Protein 1H6E (pdb70)

InterPro domains:
  IPR001392 Clathrin adaptor, mu subunit [PIRSF005992] (1-434)
  IPR001392 Clathrin adaptor, mu subunit [PR00314] (12-32)
  IPR001392 Clathrin adaptor, mu subunit [PR00314] (98-125)
  IPR001392 Clathrin adaptor, mu subunit [PR00314] (161-189)
  IPR001392 Clathrin adaptor, mu subunit [PR00314] (243-270)
  IPR001392 Clathrin adaptor, mu subunit [PR00314] (312-327)
  IPR001392 Clathrin adaptor, mu subunit [PR00314] (352-363)
  IPR011012 Longin-like domain superfamily [SSF64356] (1-140)
  IPR018240 Clathrin adaptor, mu subunit, conserved site [PS00990] (159-179)
  IPR018240 Clathrin adaptor, mu subunit, conserved site [PS00991] (263-277)
  IPR022775 AP complex, mu/sigma subunit [PF01217] (2-125)
  IPR028565 Mu homology domain [PF00928] (160-435)
  IPR028565 Mu homology domain [PS51072] (170-434)
  IPR036168 AP-2 complex subunit mu, C-terminal superfamily [SSF49447] (159-434)
  IPR043512 Mu2, C-terminal domain [cd09251] (168-434)
  IPR043532 AP-2 complex subunit mu, N-terminal [cd14836] (1-140)
  IPR050431 Adaptor complexes medium subunit [PTHR10529] (1-434)

B-factor: mean 39.58, std 28.95, range [1.0, 129.98]

Foldseek 3Di:
DDDDAWEKEKEKEKAKAFEAELVGDGPAIWMKIWIKMAGADDAFWWKWWDKDLTDTGGDPHGMDGDGIDIGGPPWADQKDKHKDWDDDDQFKIKIKIKMAGADDQVWKKAFKKKWAADDLQFDDKAKDWPFFDWDQDPPVGTIITTHGIDGHGDMTMMIMMTGGHPPFFIWIWIKIFAARNRMDIDDMATDDPVDDAGRVRHHYHYTYIYTYDTYTYHD/DPPDDDDDDD

Secondary structure (DSSP, 8-state):
---SS-EEEEEEEEEEEEEE-SSS---EEEE--EEEEEEE-SS---EEE------EE---TTEEEEE-----SS---SB--EEEEE--SSSEEEEEEEEEB-S-TT--EEEEEEEEE--SS--EEEEE-SSSEE--BTTTTEEEEEEEEE-SS-EEEEEEEEE------EEEEEEESS-TT------EE---SSSS--GGGSEEEEEEEEEEEEEEE--/--S--EE---

Sequence (229 aa):
IKYRRNELFLDVLESVNLLMSPQGQVLSAHVSGRVVMKSYLSGMPECKFGMNDSISFIPPDGEFELMRYRTTKDIILPFRVIPLVREVGRTKLEVKVVIKSNFKPSLLAQKIEVRIPTPLNTSGVQVICMKGKAKYKASENAIVWKIKRMAGMKESQISAEIELLPTPPISMNFEVPFAPSGLKVRYLKVFEPKLNYSDHDVIKWVRYIGRSGIYETRCTTGVYVKMPP

CATH classification: 2.60.40.1170 (+1 more: 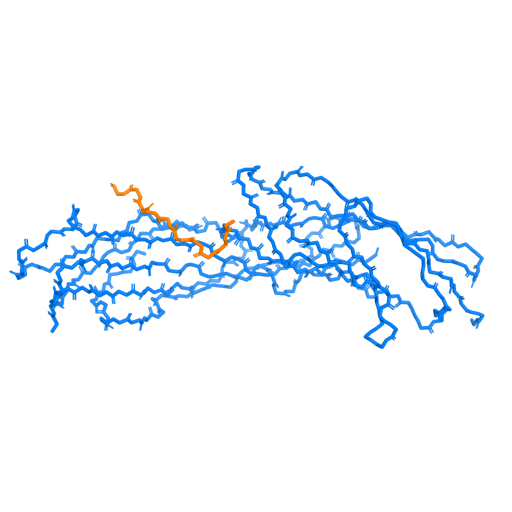2.60.40.1170)

Radius of gyration: 22.58 Å; Cα contacts (8 Å, |Δi|>4): 600; chains: 2; bounding box: 38×73×42 Å

Solvent-accessible surface area: 12936 Å² total; per-residue (Å²): 127,160,90,240,143,17,30,0,39,0,5,0,36,7,13,0,21,6,30,8,11,60,139,27,125,79,84,59,27,44,0,50,3,81,0,10,0,56,0,96,5,4,15,134,4,107,3,96,0,2,56,53,174,79,83,81,37,91,12,85,49,23,120,35,68,29,32,153,36,152,36,90,168,124,33,76,35,0,1,61,5,52,18,130,74,140,145,78,62,63,92,86,31,39,6,100,0,27,0,73,3,76,14,129,94,84,37,72,0,26,144,0,46,0,76,2,33,15,32,166,44,27,67,18,22,111,44,133,30,188,128,40,146,20,74,59,80,70,112,91,43,1,0,2,0,96,8,173,152,12,15,3,128,118,127,12,107,0,27,7,46,2,68,34,81,110,154,139,30,0,35,7,71,1,62,0,24,30,8,0,11,28,10,124,12,157,49,3,70,1,96,14,100,169,49,151,28,61,20,77,93,17,51,14,49,17,52,44,34,0,138,4,23,102,3,57,4,115,70,96,20,32,86,44,70,135,14,120,122

Organism: Homo sapiens (NCBI:txid9606)

Nearest PDB structures (foldseek):
  1h6e-assembly1_A  TM=1.005E+00  e=7.508E-44  Homo sapiens
  7oi5-assembly1_B  TM=9.839E-01  e=2.971E-36  Rattus norvegicus
  7ohz-assembly2_A  TM=9.876E-01  e=7.342E-36  Rattus norvegicus
  7oi5-assembly2_D  TM=9.875E-01  e=1.044E-35  Rattus norvegicus
  3ml6-assembly6_F  TM=9.895E-01  e=4.485E-35  Mus musculus

Structure (mmCIF, N/CA/C/O backbone):
data_1H6E
#
_entry.id   1H6E
#
_cell.length_a   126.779
_cell.length_b   126.779
_cell.length_c   74.161
_cell.angle_alpha   90.00
_cell.angle_beta   90.00
_cell.angle_gamma   120.00
#
_symmetry.space_group_name_H-M   'P 64'
#
loop_
_entity.id
_entity.type
_entity.pdbx_description
1 polymer 'CLATHRIN COAT ASSEMBLY PROTEIN AP50'
2 polymer 'CYTOTOXIC T-LYMPHOCYTE PROTEIN 4'
#
loop_
_atom_site.group_PDB
_atom_site.id
_atom_site.type_symbol
_atom_site.label_atom_id
_atom_site.label_alt_id
_atom_site.label_comp_id
_atom_site.label_asym_id
_atom_site.label_entity_id
_atom_site.label_seq_id
_atom_site.pdbx_PDB_ins_code
_atom_site.Cartn_x
_atom_site.Cartn_y
_atom_site.Cartn_z
_atom_site.occupancy
_atom_site.B_iso_or_equiv
_atom_site.auth_seq_id
_atom_site.auth_comp_id
_atom_site.auth_asym_id
_atom_site.auth_atom_id
_atom_site.pdbx_PDB_model_num
ATOM 1 N N . ILE A 1 19 ? 59.251 -10.732 -19.119 1.00 93.47 166 ILE A N 1
ATOM 2 C CA . ILE A 1 19 ? 58.465 -10.216 -17.960 1.00 89.65 166 ILE A CA 1
ATOM 3 C C . ILE A 1 19 ? 58.106 -11.338 -16.990 1.00 87.07 166 ILE A C 1
ATOM 4 O O . ILE A 1 19 ? 56.991 -11.860 -17.022 1.00 85.23 166 ILE A O 1
ATOM 9 N N . LYS A 1 20 ? 59.051 -11.711 -16.132 1.00 59.90 167 LYS A N 1
ATOM 10 C CA . LYS A 1 20 ? 58.802 -12.762 -15.148 1.00 57.71 167 LYS A CA 1
ATOM 11 C C . LYS A 1 20 ? 59.849 -12.741 -14.036 1.00 55.59 167 LYS A C 1
ATOM 12 O O . LYS A 1 20 ? 61.045 -12.913 -14.276 1.00 53.80 167 LYS A O 1
ATOM 18 N N . TYR A 1 21 ? 59.378 -12.522 -12.814 1.00 46.17 168 TYR A N 1
ATOM 19 C CA . TYR A 1 21 ? 60.243 -12.447 -11.644 1.00 45.15 168 TYR A CA 1
ATOM 20 C C . TYR A 1 21 ? 59.887 -13.567 -10.660 1.00 44.06 168 TYR A C 1
ATOM 21 O O . TYR A 1 21 ? 58.795 -14.131 -10.743 1.00 45.26 168 TYR A O 1
ATOM 30 N N . ARG A 1 22 ? 60.801 -13.892 -9.738 1.00 76.87 169 ARG A N 1
ATOM 31 C CA . ARG A 1 22 ? 60.539 -14.933 -8.731 1.00 75.34 169 ARG A CA 1
ATOM 32 C C . ARG A 1 22 ? 60.128 -14.273 -7.409 1.00 73.26 169 ARG A C 1
ATOM 33 O O . ARG A 1 22 ? 59.274 -14.804 -6.686 1.00 73.83 169 ARG A O 1
ATOM 41 N N . ARG A 1 23 ? 60.743 -13.127 -7.096 1.00 33.63 170 ARG A N 1
ATOM 42 C CA . ARG A 1 23 ? 60.388 -12.370 -5.890 1.00 31.90 170 ARG A CA 1
ATOM 43 C C . ARG A 1 23 ? 59.546 -11.231 -6.404 1.00 28.87 170 ARG A C 1
ATOM 44 O O . ARG A 1 23 ? 60.047 -10.343 -7.090 1.00 28.59 170 ARG A O 1
ATOM 52 N N . ASN A 1 24 ? 58.262 -11.267 -6.087 1.00 60.79 171 ASN A N 1
ATOM 53 C CA . ASN A 1 24 ? 57.362 -10.237 -6.557 1.00 61.69 171 ASN A CA 1
ATOM 54 C C . ASN A 1 24 ? 57.182 -9.119 -5.534 1.00 61.48 171 ASN A C 1
ATOM 55 O O . ASN A 1 24 ? 56.572 -9.312 -4.481 1.00 60.18 171 ASN A O 1
ATOM 60 N N . GLU A 1 25 ? 57.737 -7.951 -5.855 1.00 28.09 172 GLU A N 1
ATOM 61 C CA . GLU A 1 25 ? 57.646 -6.773 -4.997 1.00 26.46 172 GLU A CA 1
ATOM 62 C C . GLU A 1 25 ? 57.232 -5.561 -5.819 1.00 26.37 172 GLU A C 1
ATOM 63 O O . GLU A 1 25 ? 57.151 -5.606 -7.047 1.00 26.71 172 GLU A O 1
ATOM 69 N N . LEU A 1 26 ? 56.994 -4.470 -5.108 1.00 1.00 173 LEU A N 1
ATOM 70 C CA . LEU A 1 26 ? 56.611 -3.199 -5.687 1.00 1.00 173 LEU A CA 1
ATOM 71 C C . LEU A 1 26 ? 56.778 -2.205 -4.553 1.00 1.00 173 LEU A C 1
ATOM 72 O O . LEU A 1 26 ? 56.615 -2.547 -3.387 1.00 1.00 173 LEU A O 1
ATOM 77 N N . PHE A 1 27 ? 57.140 -0.978 -4.878 1.00 16.19 174 PHE A N 1
ATOM 78 C CA . PHE A 1 27 ? 57.333 0.003 -3.834 1.00 15.25 174 PHE A CA 1
ATOM 79 C C . PHE A 1 27 ? 56.567 1.266 -4.160 1.00 16.10 174 PHE A C 1
ATOM 80 O O . PHE A 1 27 ? 56.754 1.860 -5.222 1.00 17.27 174 PHE A O 1
ATOM 88 N N . LEU A 1 28 ? 55.691 1.670 -3.249 1.00 18.61 175 LEU A N 1
ATOM 89 C CA . LEU A 1 28 ? 54.919 2.878 -3.456 1.00 18.12 175 LEU A CA 1
ATOM 90 C C . LEU A 1 28 ? 55.579 4.075 -2.814 1.00 16.41 175 LEU A C 1
ATOM 91 O O . LEU A 1 28 ? 55.885 4.067 -1.624 1.00 15.13 175 LEU A O 1
ATOM 96 N N . ASP A 1 29 ? 55.796 5.108 -3.616 1.00 24.01 176 ASP A N 1
ATOM 97 C CA . ASP A 1 29 ? 56.412 6.331 -3.139 1.00 23.08 176 ASP A CA 1
ATOM 98 C C . ASP A 1 29 ? 55.395 7.473 -3.086 1.00 23.32 176 ASP A C 1
ATOM 99 O O . ASP A 1 29 ? 54.849 7.879 -4.114 1.00 22.78 176 ASP A O 1
ATOM 104 N N . VAL A 1 30 ? 55.121 7.974 -1.886 1.00 11.86 177 VAL A N 1
ATOM 105 C CA . VAL A 1 30 ? 54.210 9.099 -1.732 1.00 13.19 177 VAL A CA 1
ATOM 106 C C . VAL A 1 30 ? 55.109 10.265 -1.373 1.00 13.51 177 VAL A C 1
ATOM 107 O O . VAL A 1 30 ? 55.542 10.402 -0.233 1.00 13.11 177 VAL A O 1
ATOM 111 N N . LEU A 1 31 ? 55.405 11.094 -2.360 1.00 22.16 178 LEU A N 1
ATOM 112 C CA . LEU A 1 31 ? 56.287 12.229 -2.154 1.00 21.27 178 LEU A CA 1
ATOM 113 C C . LEU A 1 31 ? 55.478 13.514 -1.983 1.00 22.16 178 LEU A C 1
ATOM 114 O O . LEU A 1 31 ? 54.484 13.711 -2.670 1.00 23.49 178 LEU A O 1
ATOM 119 N N . GLU A 1 32 ? 55.888 14.388 -1.069 1.00 1.00 179 GLU A N 1
ATOM 120 C CA . GLU A 1 32 ? 55.154 15.631 -0.865 1.00 1.00 179 GLU A CA 1
ATOM 121 C C . GLU A 1 32 ? 56.022 16.862 -0.682 1.00 1.00 179 GLU A C 1
ATOM 122 O O . GLU A 1 32 ? 57.240 16.773 -0.560 1.00 1.00 179 GLU A O 1
ATOM 128 N N . SER A 1 33 ? 55.363 18.015 -0.660 1.00 24.34 180 SER A N 1
ATOM 129 C CA . SER A 1 33 ? 56.007 19.311 -0.482 1.00 25.16 180 SER A CA 1
ATOM 130 C C . SER A 1 33 ? 54.984 20.270 0.131 1.00 23.92 180 SER A C 1
ATOM 131 O O . SER A 1 33 ? 54.242 20.943 -0.583 1.00 23.76 180 SER A O 1
ATOM 134 N N . VAL A 1 34 ? 54.943 20.316 1.458 1.00 15.71 181 VAL A N 1
ATOM 135 C CA . VAL A 1 34 ? 54.006 21.169 2.175 1.00 16.37 181 VAL A CA 1
ATOM 136 C C . VAL A 1 34 ? 54.502 22.599 2.215 1.00 16.15 181 VAL A C 1
ATOM 137 O O . VAL A 1 34 ? 55.604 22.857 2.680 1.00 16.62 181 VAL A O 1
ATOM 141 N N . ASN A 1 35 ? 53.692 23.528 1.723 1.00 8.00 182 ASN A N 1
ATOM 142 C CA . ASN A 1 35 ? 54.070 24.936 1.726 1.00 9.96 182 ASN A CA 1
ATOM 143 C C . ASN A 1 35 ? 53.275 25.712 2.766 1.00 12.04 182 ASN A C 1
ATOM 144 O O . ASN A 1 35 ? 52.070 25.516 2.903 1.00 13.06 182 ASN A O 1
ATOM 149 N N . LEU A 1 36 ? 53.946 26.597 3.495 1.00 19.95 183 LEU A N 1
ATOM 150 C CA . LEU A 1 36 ? 53.276 27.382 4.523 1.00 19.73 183 LEU A CA 1
ATOM 151 C C . LEU A 1 36 ? 53.549 28.862 4.381 1.00 21.93 183 LEU A C 1
ATOM 152 O O . LEU A 1 36 ? 54.438 29.263 3.639 1.00 22.21 183 LEU A O 1
ATOM 157 N N . LEU A 1 37 ? 52.782 29.669 5.106 1.00 7.62 184 LEU A N 1
ATOM 158 C CA . LEU A 1 37 ? 52.925 31.122 5.077 1.00 8.79 184 LEU A CA 1
ATOM 159 C C . LEU A 1 37 ? 52.207 31.657 6.308 1.00 9.92 184 LEU A C 1
ATOM 160 O O . LEU A 1 37 ? 50.997 31.860 6.285 1.00 10.39 184 LEU A O 1
ATOM 165 N N . MET A 1 38 ? 52.958 31.892 7.377 1.00 42.91 185 MET A N 1
ATOM 166 C CA . MET A 1 38 ? 52.379 32.349 8.638 1.00 44.51 185 MET A CA 1
ATOM 167 C C . MET A 1 38 ? 52.604 33.822 8.907 1.00 47.36 185 MET A C 1
ATOM 168 O O . MET A 1 38 ? 53.407 34.461 8.235 1.00 47.41 185 MET A O 1
ATOM 173 N N . SER A 1 39 ? 51.882 34.340 9.901 1.00 32.21 186 SER A N 1
ATOM 174 C CA . SER A 1 39 ? 51.984 35.735 10.330 1.00 32.50 186 SER A CA 1
ATOM 175 C C . SER A 1 39 ? 52.653 35.726 11.699 1.00 32.70 186 SER A C 1
ATOM 176 O O . SER A 1 39 ? 52.498 34.772 12.463 1.00 30.53 186 SER A O 1
ATOM 179 N N . PRO A 1 40 ? 53.382 36.799 12.039 1.00 25.66 187 PRO A N 1
ATOM 180 C CA . PRO A 1 40 ? 54.073 36.884 13.330 1.00 26.39 187 PRO A CA 1
ATOM 181 C C . PRO A 1 40 ? 53.223 36.404 14.506 1.00 27.86 187 PRO A C 1
ATOM 182 O O . PRO A 1 40 ? 53.730 35.765 15.433 1.00 28.45 187 PRO A O 1
ATOM 186 N N . GLN A 1 41 ? 51.929 36.712 14.451 1.00 41.75 188 GLN A N 1
ATOM 187 C CA . GLN A 1 41 ? 50.988 36.339 15.498 1.00 43.19 188 GLN A CA 1
ATOM 188 C C . GLN A 1 41 ? 50.708 34.842 15.482 1.00 43.08 188 GLN A C 1
ATOM 189 O O . GLN A 1 41 ? 51.044 34.136 16.432 1.00 43.72 188 GLN A O 1
ATOM 195 N N . GLY A 1 42 ? 50.093 34.355 14.408 1.00 68.73 189 GLY A N 1
ATOM 196 C CA . GLY A 1 42 ? 49.801 32.936 14.322 1.00 64.18 189 GLY A CA 1
ATOM 197 C C . GLY A 1 42 ? 48.782 32.555 13.266 1.00 62.47 189 GLY A C 1
ATOM 198 O O . GLY A 1 42 ? 48.246 31.448 13.281 1.00 59.98 189 GLY A O 1
ATOM 199 N N . GLN A 1 43 ? 48.506 33.466 12.343 1.00 39.06 190 GLN A N 1
ATOM 200 C CA . GLN A 1 43 ? 47.541 33.186 11.291 1.00 39.46 190 GLN A CA 1
ATOM 201 C C . GLN A 1 43 ? 48.225 32.473 10.131 1.00 39.21 190 GLN A C 1
ATOM 202 O O . GLN A 1 43 ? 49.364 32.776 9.785 1.00 40.27 190 GLN A O 1
ATOM 208 N N . VAL A 1 44 ? 47.521 31.518 9.539 1.00 25.22 191 VAL A N 1
ATOM 209 C CA . VAL A 1 44 ? 48.050 30.749 8.421 1.00 21.44 191 VAL A CA 1
ATOM 210 C C . VAL A 1 44 ? 47.687 31.444 7.114 1.00 22.75 191 VAL A C 1
ATOM 211 O O . VAL A 1 44 ? 46.933 30.902 6.307 1.00 23.33 191 VAL A O 1
ATOM 215 N N . LEU A 1 45 ? 48.229 32.642 6.915 1.00 3.18 192 LEU A N 1
ATOM 216 C CA . LEU A 1 45 ? 47.966 33.448 5.723 1.00 3.18 192 LEU A CA 1
ATOM 217 C C . LEU A 1 45 ? 47.837 32.664 4.426 1.00 3.18 192 LEU A C 1
ATOM 218 O O . LEU A 1 45 ? 47.088 33.067 3.536 1.00 3.18 192 LEU A O 1
ATOM 223 N N . SER A 1 46 ? 48.573 31.557 4.317 1.00 29.65 193 SER A N 1
ATOM 224 C CA . SER A 1 46 ? 48.547 30.725 3.111 1.00 27.86 193 SER A CA 1
ATOM 225 C C . SER A 1 46 ? 49.223 29.360 3.333 1.00 27.29 193 SER A C 1
ATOM 226 O O . SER A 1 46 ? 50.157 29.254 4.129 1.00 29.06 193 SER A O 1
ATOM 229 N N . ALA A 1 47 ? 48.751 28.322 2.640 1.00 1.00 194 ALA A N 1
ATOM 230 C CA . ALA A 1 47 ? 49.331 26.987 2.771 1.00 1.00 194 ALA A CA 1
ATOM 231 C C . ALA A 1 47 ? 48.697 25.994 1.819 1.00 1.00 194 ALA A C 1
ATOM 232 O O . ALA A 1 47 ? 47.569 26.192 1.393 1.00 1.00 194 ALA A O 1
ATOM 234 N N . HIS A 1 48 ? 49.429 24.926 1.500 1.00 15.38 195 HIS A N 1
ATOM 235 C CA . HIS A 1 48 ? 48.969 23.868 0.589 1.00 15.78 195 HIS A CA 1
ATOM 236 C C . HIS A 1 48 ? 50.083 22.833 0.373 1.00 15.17 195 HIS A C 1
ATOM 237 O O . HIS A 1 48 ? 51.219 23.045 0.808 1.00 14.72 195 HIS A O 1
ATOM 244 N N . VAL A 1 49 ? 49.770 21.712 -0.281 1.00 11.63 196 VAL A N 1
ATOM 245 C CA . VAL A 1 49 ? 50.799 20.698 -0.560 1.00 10.83 196 VAL A CA 1
ATOM 246 C C . VAL A 1 49 ? 50.651 20.179 -1.983 1.00 11.87 196 VAL A C 1
ATOM 247 O O . VAL A 1 49 ? 49.541 20.051 -2.491 1.00 13.20 196 VAL A O 1
ATOM 251 N N . SER A 1 50 ? 51.775 19.906 -2.629 1.00 31.46 197 SER A N 1
ATOM 252 C CA . SER A 1 50 ? 51.756 19.391 -3.988 1.00 30.19 197 SER A CA 1
ATOM 253 C C . SER A 1 50 ? 52.425 18.029 -3.977 1.00 29.07 197 SER A C 1
ATOM 254 O O . SER A 1 50 ? 53.550 17.894 -3.502 1.00 25.90 197 SER A O 1
ATOM 257 N N . GLY A 1 51 ? 51.746 17.015 -4.497 1.00 31.73 198 GLY A N 1
ATOM 258 C CA . GLY A 1 51 ? 52.344 15.697 -4.483 1.00 35.13 198 GLY A CA 1
ATOM 259 C C . GLY A 1 51 ? 52.073 14.804 -5.675 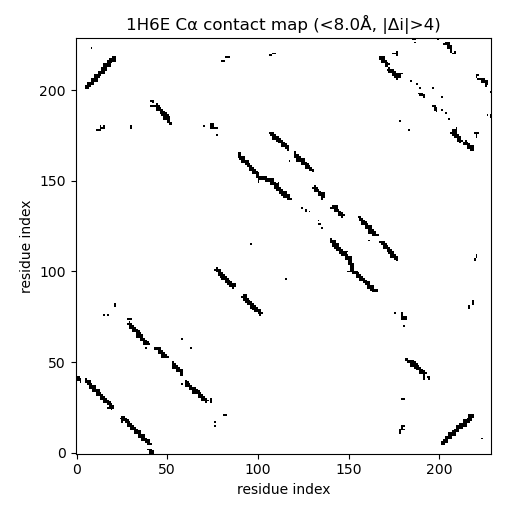1.00 37.12 198 GLY A C 1
ATOM 260 O O . GLY A 1 51 ? 51.106 15.005 -6.413 1.00 35.06 198 GLY A O 1
ATOM 261 N N . ARG A 1 52 ? 52.959 13.820 -5.851 1.00 22.37 199 ARG A N 1
ATOM 262 C CA . ARG A 1 52 ? 52.889 12.816 -6.911 1.00 24.89 199 ARG A CA 1
ATOM 263 C C . ARG A 1 52 ? 53.277 11.487 -6.284 1.00 24.71 199 ARG A C 1
ATOM 264 O O . ARG A 1 52 ? 54.124 11.441 -5.394 1.00 24.72 199 ARG A O 1
ATOM 272 N N . VAL A 1 53 ? 52.646 10.409 -6.734 1.00 14.82 200 VAL A N 1
ATOM 273 C CA . VAL A 1 53 ? 52.937 9.085 -6.202 1.00 13.36 200 VAL A CA 1
ATOM 274 C C . VAL A 1 53 ? 53.614 8.197 -7.228 1.00 13.91 200 VAL A C 1
ATOM 275 O O . VAL A 1 53 ? 53.016 7.818 -8.231 1.00 15.11 200 VAL A O 1
ATOM 279 N N . VAL A 1 54 ? 54.871 7.866 -6.965 1.00 1.00 201 VAL A N 1
ATOM 280 C CA . VAL A 1 54 ? 55.627 7.024 -7.868 1.00 1.00 201 VAL A CA 1
ATOM 281 C C . VAL A 1 54 ? 55.590 5.597 -7.372 1.00 1.00 201 VAL A C 1
ATOM 282 O O . VAL A 1 54 ? 55.749 5.333 -6.184 1.00 1.00 201 VAL A O 1
ATOM 286 N N . MET A 1 55 ? 55.383 4.677 -8.297 1.00 32.00 202 MET A N 1
ATOM 287 C CA . MET A 1 55 ? 55.322 3.280 -7.948 1.00 31.21 202 MET A CA 1
ATOM 288 C C . MET A 1 55 ? 56.400 2.511 -8.678 1.00 28.91 202 MET A C 1
ATOM 289 O O . MET A 1 55 ? 56.327 2.356 -9.900 1.00 27.78 202 MET A O 1
ATOM 294 N N . LYS A 1 56 ? 57.396 2.035 -7.932 1.00 13.95 203 LYS A N 1
ATOM 295 C CA . LYS A 1 56 ? 58.483 1.242 -8.505 1.00 15.38 203 LYS A CA 1
ATOM 296 C C . LYS A 1 56 ? 58.111 -0.235 -8.364 1.00 16.39 203 LYS A C 1
ATOM 297 O O . LYS A 1 56 ? 58.066 -0.769 -7.258 1.00 18.48 203 LYS A O 1
ATOM 303 N N . SER A 1 57 ? 57.844 -0.890 -9.490 1.00 69.18 204 SER A N 1
ATOM 304 C CA . SER A 1 57 ? 57.430 -2.287 -9.463 1.00 70.42 204 SER A CA 1
ATOM 305 C C . SER A 1 57 ? 58.242 -3.245 -10.321 1.00 71.04 204 SER A C 1
ATOM 306 O O . SER A 1 57 ? 58.983 -2.837 -11.213 1.00 73.49 204 SER A O 1
ATOM 309 N N . TYR A 1 58 ? 58.072 -4.533 -10.035 1.00 50.67 205 TYR A N 1
ATOM 310 C CA . TYR A 1 58 ? 58.727 -5.619 -10.755 1.00 50.80 205 TYR A CA 1
ATOM 311 C C . TYR A 1 58 ? 57.776 -6.808 -10.627 1.00 52.33 205 TYR A C 1
ATOM 312 O O . TYR A 1 58 ? 57.979 -7.702 -9.797 1.00 51.44 205 TYR A O 1
ATOM 321 N N . LEU A 1 59 ? 56.730 -6.798 -11.454 1.00 72.54 206 LEU A N 1
ATOM 322 C CA . LEU A 1 59 ? 55.704 -7.838 -11.436 1.00 77.65 206 LEU A CA 1
ATOM 323 C C . LEU A 1 59 ? 55.645 -8.696 -12.707 1.00 81.38 206 LEU A C 1
ATOM 324 O O . LEU A 1 59 ? 55.833 -8.194 -13.820 1.00 82.72 206 LEU A O 1
ATOM 329 N N . SER A 1 60 ? 55.370 -9.991 -12.521 1.00 37.14 207 SER A N 1
ATOM 330 C CA . SER A 1 60 ? 55.308 -10.973 -13.611 1.00 38.14 207 SER A CA 1
ATOM 331 C C . SER A 1 60 ? 53.998 -11.007 -14.399 1.00 39.12 207 SER A C 1
ATOM 332 O O . SER A 1 60 ? 52.950 -11.366 -13.866 1.00 36.64 207 SER A O 1
ATOM 335 N N . GLY A 1 61 ? 54.080 -10.658 -15.681 1.00 56.76 208 GLY A N 1
ATOM 336 C CA . GLY A 1 61 ? 52.903 -10.638 -16.535 1.00 57.50 208 GLY A CA 1
ATOM 337 C C . GLY A 1 61 ? 52.439 -9.212 -16.778 1.00 57.65 208 GLY A C 1
ATOM 338 O O . GLY A 1 61 ? 53.249 -8.285 -16.791 1.00 59.03 208 GLY A O 1
ATOM 339 N N . MET A 1 62 ? 51.142 -9.029 -16.987 1.00 57.42 209 MET A N 1
ATOM 340 C CA . MET A 1 62 ? 50.589 -7.698 -17.200 1.00 56.08 209 MET A CA 1
ATOM 341 C C . MET A 1 62 ? 49.297 -7.600 -16.397 1.00 55.95 209 MET A C 1
ATOM 342 O O . MET A 1 62 ? 48.200 -7.696 -16.958 1.00 53.41 209 MET A O 1
ATOM 347 N N . PRO A 1 63 ? 49.419 -7.426 -15.063 1.00 84.48 210 PRO A N 1
ATOM 348 C CA . PRO A 1 63 ? 48.325 -7.309 -14.090 1.00 85.94 210 PRO A CA 1
ATOM 349 C C . PRO A 1 63 ? 47.603 -5.967 -14.062 1.00 89.07 210 PRO A C 1
ATOM 350 O O . PRO A 1 63 ? 48.224 -4.911 -14.199 1.00 88.48 210 PRO A O 1
ATOM 354 N N . GLU A 1 64 ? 46.287 -6.019 -13.872 1.00 79.56 211 GLU A N 1
ATOM 355 C CA . GLU A 1 64 ? 45.478 -4.810 -13.774 1.00 82.45 211 GLU A CA 1
ATOM 356 C C . GLU A 1 64 ? 45.318 -4.537 -12.273 1.00 82.18 211 GLU A C 1
ATOM 357 O O . GLU A 1 64 ? 44.654 -5.299 -11.561 1.00 81.07 211 GLU A O 1
ATOM 363 N N . CYS A 1 65 ? 45.939 -3.452 -11.804 1.00 61.06 212 CYS A N 1
ATOM 364 C CA . CYS A 1 65 ? 45.936 -3.080 -10.388 1.00 60.55 212 CYS A CA 1
ATOM 365 C C . CYS A 1 65 ? 44.805 -2.198 -9.868 1.00 61.28 212 CYS A C 1
ATOM 366 O O . CYS A 1 65 ? 44.039 -1.614 -10.634 1.00 61.71 212 CYS A O 1
ATOM 369 N N . LYS A 1 66 ? 44.727 -2.111 -8.542 1.00 45.59 213 LYS A N 1
ATOM 370 C CA . LYS A 1 66 ? 43.712 -1.321 -7.855 1.00 46.11 213 LYS A CA 1
ATOM 371 C C . LYS A 1 66 ? 44.345 -0.619 -6.646 1.00 44.70 213 LYS A C 1
ATOM 372 O O . LYS A 1 66 ? 44.634 -1.245 -5.629 1.00 44.18 213 LYS A O 1
ATOM 378 N N . PHE A 1 67 ? 44.557 0.687 -6.779 1.00 29.67 214 PHE A N 1
ATOM 379 C CA . PHE A 1 67 ? 45.165 1.528 -5.745 1.00 27.38 214 PHE A CA 1
ATOM 380 C C . PHE A 1 67 ? 44.085 1.979 -4.751 1.00 26.99 214 PHE A C 1
ATOM 381 O O . PHE A 1 67 ? 42.893 1.952 -5.065 1.00 26.75 214 PHE A O 1
ATOM 389 N N . GLY A 1 68 ? 44.502 2.375 -3.550 1.00 28.05 215 GLY A N 1
ATOM 390 C CA . GLY A 1 68 ? 43.562 2.843 -2.543 1.00 28.21 215 GLY A CA 1
ATOM 391 C C . GLY A 1 68 ? 44.080 4.134 -1.935 1.00 29.70 215 GLY A C 1
ATOM 392 O O . GLY A 1 68 ? 45.193 4.544 -2.248 1.00 28.91 215 GLY A O 1
ATOM 393 N N . MET A 1 69 ? 43.290 4.788 -1.087 1.00 27.10 216 MET A N 1
ATOM 394 C CA . MET A 1 69 ? 43.727 6.035 -0.447 1.00 29.62 216 MET A CA 1
ATOM 395 C C . MET A 1 69 ? 42.639 6.778 0.326 1.00 30.88 216 MET A C 1
ATOM 396 O O . MET A 1 69 ? 41.576 6.228 0.620 1.00 31.56 216 MET A O 1
ATOM 401 N N . ASN A 1 70 ? 42.921 8.032 0.665 1.00 71.76 217 ASN A N 1
ATOM 402 C CA . ASN A 1 70 ? 41.973 8.855 1.407 1.00 73.08 217 ASN A CA 1
ATOM 403 C C . ASN A 1 70 ? 41.447 9.982 0.525 1.00 75.46 217 ASN A C 1
ATOM 404 O O . ASN A 1 70 ? 41.101 9.761 -0.637 1.00 73.00 217 ASN A O 1
ATOM 409 N N . ASP A 1 71 ? 41.394 11.187 1.094 1.00 83.01 218 ASP A N 1
ATOM 410 C CA . ASP A 1 71 ? 40.924 12.386 0.397 1.00 89.73 218 ASP A CA 1
ATOM 411 C C . ASP A 1 71 ? 40.963 13.598 1.330 1.00 92.82 218 ASP A C 1
ATOM 412 O O . ASP A 1 71 ? 41.875 13.738 2.154 1.00 92.73 218 ASP A O 1
ATOM 417 N N . SER A 1 115 ? 42.678 5.693 -6.132 1.00 67.62 262 SER A N 1
ATOM 418 C CA . SER A 1 115 ? 41.949 4.459 -6.394 1.00 63.63 262 SER A CA 1
ATOM 419 C C . SER A 1 115 ? 41.989 4.191 -7.889 1.00 59.46 262 SER A C 1
ATOM 420 O O . SER A 1 115 ? 41.082 3.577 -8.451 1.00 60.05 262 SER A O 1
ATOM 423 N N . ILE A 1 116 ? 43.059 4.659 -8.523 1.00 112.21 263 ILE A N 1
ATOM 424 C CA . ILE A 1 116 ? 43.241 4.501 -9.958 1.00 107.26 263 ILE A CA 1
ATOM 425 C C . ILE A 1 116 ? 43.643 3.090 -10.361 1.00 101.74 263 ILE A C 1
ATOM 426 O O . ILE A 1 116 ? 44.620 2.544 -9.852 1.00 100.71 263 ILE A O 1
ATOM 431 N N . SER A 1 117 ? 42.878 2.510 -11.282 1.00 64.56 264 SER A N 1
ATOM 432 C CA . SER A 1 117 ? 43.150 1.167 -11.786 1.00 60.13 264 SER A CA 1
ATOM 433 C C . SER A 1 117 ? 44.059 1.308 -13.001 1.00 56.55 264 SER A C 1
ATOM 434 O O . SER A 1 117 ? 44.017 2.324 -13.711 1.00 56.27 264 SER A O 1
ATOM 437 N N . PHE A 1 118 ? 44.874 0.287 -13.247 1.00 51.76 265 PHE A N 1
ATOM 438 C CA . PHE A 1 118 ? 45.803 0.328 -14.365 1.00 48.41 265 PHE A CA 1
ATOM 439 C C . PHE A 1 118 ? 46.625 -0.947 -14.482 1.00 48.66 265 PHE A C 1
ATOM 440 O O . PHE A 1 118 ? 46.464 -1.888 -13.708 1.00 48.08 265 PHE A O 1
ATOM 448 N N . ILE A 1 119 ? 47.509 -0.956 -15.471 1.00 55.96 266 ILE A N 1
ATOM 449 C CA . ILE A 1 119 ? 48.412 -2.068 -15.709 1.00 55.37 266 ILE A CA 1
ATOM 450 C C . ILE A 1 119 ? 49.797 -1.427 -15.802 1.00 55.60 266 ILE A C 1
ATOM 451 O O . ILE A 1 119 ? 50.224 -0.995 -16.877 1.00 55.93 266 ILE A O 1
ATOM 456 N N . PRO A 1 120 ? 50.503 -1.350 -14.651 1.00 24.25 267 PRO A N 1
ATOM 457 C CA . PRO A 1 120 ? 51.838 -0.792 -14.390 1.00 24.52 267 PRO A CA 1
ATOM 458 C C . PRO A 1 120 ? 52.970 -1.138 -15.349 1.00 24.14 267 PRO A C 1
ATOM 459 O O . PRO A 1 120 ? 53.274 -2.306 -15.568 1.00 24.95 267 PRO A O 1
ATOM 463 N N . PRO A 1 121 ? 53.610 -0.105 -15.929 1.00 50.54 268 PRO A N 1
ATOM 464 C CA . PRO A 1 121 ? 54.723 -0.202 -16.881 1.00 50.67 268 PRO A CA 1
ATOM 465 C C . PRO A 1 121 ? 55.974 -0.780 -16.246 1.00 51.30 268 PRO A C 1
ATOM 466 O O . PRO A 1 121 ? 57.001 -0.103 -16.150 1.00 54.72 268 PRO A O 1
ATOM 470 N N . ASP A 1 122 ? 55.864 -2.035 -15.821 1.00 81.60 269 ASP A N 1
ATOM 471 C CA . ASP A 1 122 ? 56.947 -2.778 -15.186 1.00 78.85 269 ASP A CA 1
ATOM 472 C C . ASP A 1 122 ? 58.278 -2.029 -15.178 1.00 78.31 269 ASP A C 1
ATOM 473 O O . ASP A 1 122 ? 58.979 -1.969 -16.189 1.00 80.71 269 ASP A O 1
ATOM 478 N N . GLY A 1 123 ? 58.609 -1.455 -14.024 1.00 73.44 270 GLY A N 1
ATOM 479 C CA . GLY A 1 123 ? 59.847 -0.712 -13.881 1.00 72.17 270 GLY A CA 1
ATOM 480 C C . GLY A 1 123 ? 59.703 0.433 -12.899 1.00 72.63 270 GLY A C 1
ATOM 481 O O . GLY A 1 123 ? 59.964 0.281 -11.706 1.00 72.54 270 GLY A O 1
ATOM 482 N N . GLU A 1 124 ? 59.275 1.585 -13.403 1.00 80.01 271 GLU A N 1
ATOM 483 C CA . GLU A 1 124 ? 59.095 2.776 -12.576 1.00 81.14 271 GLU A CA 1
ATOM 484 C C . GLU A 1 124 ? 58.200 3.791 -13.301 1.00 81.38 271 GLU A C 1
ATOM 485 O O . GLU A 1 124 ? 58.393 4.064 -14.489 1.00 81.95 271 GLU A O 1
ATOM 491 N N . PHE A 1 125 ? 57.227 4.350 -12.587 1.00 50.49 272 PHE A N 1
ATOM 492 C CA . PHE A 1 125 ? 56.323 5.320 -13.193 1.00 49.22 272 PHE A CA 1
ATOM 493 C C . PHE A 1 125 ? 55.493 6.081 -12.163 1.00 48.51 272 PHE A C 1
ATOM 494 O O . PHE A 1 125 ? 54.858 5.483 -11.293 1.00 48.04 272 PHE A O 1
ATOM 502 N N . GLU A 1 126 ? 55.505 7.404 -12.272 1.00 27.65 273 GLU A N 1
ATOM 503 C CA . GLU A 1 126 ? 54.751 8.272 -11.373 1.00 25.61 273 GLU A CA 1
ATOM 504 C C . GLU A 1 126 ? 53.273 8.008 -11.587 1.00 24.74 273 GLU A C 1
ATOM 505 O O . GLU A 1 126 ? 52.690 8.518 -12.531 1.00 25.57 273 GLU A O 1
ATOM 511 N N . LEU A 1 127 ? 52.665 7.217 -10.712 1.00 25.69 274 LEU A N 1
ATOM 512 C CA . LEU A 1 127 ? 51.255 6.888 -10.858 1.00 25.79 274 LEU A CA 1
ATOM 513 C C . LEU A 1 127 ? 50.396 8.115 -11.123 1.00 26.99 274 LEU A C 1
ATOM 514 O O . LEU A 1 127 ? 50.077 8.406 -12.267 1.00 26.47 274 LEU A O 1
ATOM 519 N N . MET A 1 128 ? 50.015 8.830 -10.072 1.00 31.48 275 MET A N 1
ATOM 520 C CA . MET A 1 128 ? 49.204 10.035 -10.229 1.00 31.38 275 MET A CA 1
ATOM 521 C C . MET A 1 128 ? 49.977 11.241 -9.710 1.00 32.79 275 MET A C 1
ATOM 522 O O . MET A 1 128 ? 51.199 11.200 -9.616 1.00 33.00 275 MET A O 1
ATOM 527 N N . ARG A 1 129 ? 49.270 12.313 -9.378 1.00 28.67 276 ARG A N 1
ATOM 528 C CA . ARG A 1 129 ? 49.915 13.506 -8.848 1.00 28.03 276 ARG A CA 1
ATOM 529 C C . ARG A 1 129 ? 48.885 14.507 -8.370 1.00 26.69 276 ARG A C 1
ATOM 530 O O . ARG A 1 129 ? 48.357 15.282 -9.154 1.00 25.81 276 ARG A O 1
ATOM 538 N N . TYR A 1 130 ? 48.624 14.495 -7.070 1.00 27.92 277 TYR A N 1
ATOM 539 C CA . TYR A 1 130 ? 47.638 15.371 -6.449 1.00 27.29 277 TYR A CA 1
ATOM 540 C C . TYR A 1 130 ? 48.188 16.722 -5.991 1.00 27.36 277 TYR A C 1
ATOM 541 O O . TYR A 1 130 ? 49.364 17.020 -6.195 1.00 25.58 277 TYR A O 1
ATOM 550 N N . ARG A 1 131 ? 47.328 17.528 -5.363 1.00 3.47 278 ARG A N 1
ATOM 551 C CA . ARG A 1 131 ? 47.708 18.854 -4.872 1.00 3.20 278 ARG A CA 1
ATOM 552 C C . ARG A 1 131 ? 46.697 19.433 -3.872 1.00 4.11 278 ARG A C 1
ATOM 553 O O . ARG A 1 131 ? 46.012 20.385 -4.197 1.00 3.41 278 ARG A O 1
ATOM 561 N N . THR A 1 132 ? 46.618 18.885 -2.659 1.00 11.02 279 THR A N 1
ATOM 562 C CA . THR A 1 132 ? 45.660 19.361 -1.646 1.00 9.82 279 THR A CA 1
ATOM 563 C C . THR A 1 132 ? 45.884 20.773 -1.122 1.00 10.84 279 THR A C 1
ATOM 564 O O . THR A 1 132 ? 47.006 21.287 -1.128 1.00 9.98 279 THR A O 1
ATOM 568 N N . THR A 1 133 ? 44.800 21.377 -0.636 1.00 24.17 280 THR A N 1
ATOM 569 C CA . THR A 1 133 ? 44.834 22.739 -0.113 1.00 23.89 280 THR A CA 1
ATOM 570 C C . THR A 1 133 ? 44.052 22.951 1.182 1.00 24.50 280 THR A C 1
ATOM 571 O O . THR A 1 133 ? 44.225 23.963 1.860 1.00 25.53 280 THR A O 1
ATOM 575 N N . LYS A 1 134 ? 43.192 22.002 1.527 1.00 34.45 281 LYS A N 1
ATOM 576 C CA . LYS A 1 134 ? 42.391 22.121 2.741 1.00 33.44 281 LYS A CA 1
ATOM 577 C C . LYS A 1 134 ? 42.802 21.134 3.836 1.00 32.41 281 LYS A C 1
ATOM 578 O O . LYS A 1 134 ? 43.180 19.993 3.558 1.00 34.22 281 LYS A O 1
ATOM 584 N N . ASP A 1 135 ? 42.724 21.592 5.082 1.00 32.25 282 ASP A N 1
ATOM 585 C CA . ASP A 1 135 ? 43.046 20.765 6.230 1.00 32.61 282 ASP A CA 1
ATOM 586 C C . ASP A 1 135 ? 44.437 20.175 6.082 1.00 31.44 282 ASP A C 1
ATOM 587 O O . ASP A 1 135 ? 44.595 18.962 5.949 1.00 32.23 282 ASP A O 1
ATOM 592 N N . ILE A 1 136 ? 45.447 21.037 6.126 1.00 79.18 283 ILE A N 1
ATOM 593 C CA . ILE A 1 136 ? 46.828 20.597 5.963 1.00 75.77 283 ILE A CA 1
ATOM 594 C C . ILE A 1 136 ? 47.625 20.501 7.260 1.00 76.06 283 ILE A C 1
ATOM 595 O O . ILE A 1 136 ? 47.416 21.284 8.188 1.00 76.25 283 ILE A O 1
ATOM 600 N N . ILE A 1 137 ? 48.539 19.533 7.314 1.00 19.75 284 ILE A N 1
ATOM 601 C CA . ILE A 1 137 ? 49.380 19.329 8.492 1.00 17.87 284 ILE A CA 1
ATOM 602 C C . ILE A 1 137 ? 50.668 20.128 8.410 1.00 20.51 284 ILE A C 1
ATOM 603 O O . ILE A 1 137 ? 51.527 19.837 7.586 1.00 22.99 284 ILE A O 1
ATOM 608 N N . LEU A 1 138 ? 50.809 21.130 9.267 1.00 29.74 285 LEU A N 1
ATOM 609 C CA . LEU A 1 138 ? 52.021 21.932 9.270 1.00 25.66 285 LEU A CA 1
ATOM 610 C C . LEU A 1 138 ? 53.040 21.269 10.197 1.00 25.68 285 LEU A C 1
ATOM 611 O O . LEU A 1 138 ? 52.944 21.387 11.416 1.00 28.78 285 LEU A O 1
ATOM 616 N N . PRO A 1 139 ? 54.032 20.563 9.627 1.00 10.29 286 PRO A N 1
ATOM 617 C CA . PRO A 1 139 ? 55.079 19.866 10.378 1.00 8.03 286 PRO A CA 1
ATOM 618 C C . PRO A 1 139 ? 55.791 20.655 11.479 1.00 7.28 286 PRO A C 1
ATOM 619 O O . PRO A 1 139 ? 56.135 20.086 12.509 1.00 7.34 286 PRO A O 1
ATOM 623 N N . PHE A 1 140 ? 56.029 21.948 11.271 1.00 2.45 287 PHE A N 1
ATOM 624 C CA . PHE A 1 140 ? 56.698 22.758 12.288 1.00 2.45 287 PHE A CA 1
ATOM 625 C C . PHE A 1 140 ? 55.978 24.058 12.563 1.00 2.45 287 PHE A C 1
ATOM 626 O O . PHE A 1 140 ? 55.243 24.553 11.719 1.00 2.45 287 PHE A O 1
ATOM 634 N N . ARG A 1 141 ? 56.186 24.606 13.753 1.00 30.20 288 ARG A N 1
ATOM 635 C CA . ARG A 1 141 ? 55.542 25.854 14.155 1.00 33.18 288 ARG A CA 1
ATOM 636 C C . ARG A 1 141 ? 56.593 26.830 14.681 1.00 33.37 288 ARG A C 1
ATOM 637 O O . ARG A 1 141 ? 56.996 26.758 15.834 1.00 33.15 288 ARG A O 1
ATOM 645 N N . VAL A 1 142 ? 57.036 27.735 13.819 1.00 2.52 289 VAL A N 1
ATOM 646 C CA . VAL A 1 142 ? 58.047 28.722 14.165 1.00 3.53 289 VAL A CA 1
ATOM 647 C C . VAL A 1 142 ? 57.403 29.907 14.846 1.00 4.54 289 VAL A C 1
ATOM 648 O O . VAL A 1 142 ? 56.350 30.358 14.422 1.00 5.73 289 VAL A O 1
ATOM 652 N N . ILE A 1 143 ? 58.039 30.413 15.895 1.00 4.89 290 ILE A N 1
ATOM 653 C CA . ILE A 1 143 ? 57.511 31.554 16.632 1.00 6.40 290 ILE A CA 1
ATOM 654 C C . ILE A 1 143 ? 58.665 32.361 17.198 1.00 7.46 290 ILE A C 1
ATOM 655 O O . ILE A 1 143 ? 59.316 31.935 18.142 1.00 9.64 290 ILE A O 1
ATOM 660 N N . PRO A 1 144 ? 58.925 33.552 16.636 1.00 21.59 291 PRO A N 1
ATOM 661 C CA . PRO A 1 144 ? 60.013 34.440 17.060 1.00 22.45 291 PRO A CA 1
ATOM 662 C C . PRO A 1 144 ? 59.647 35.615 17.951 1.00 24.69 291 PRO A C 1
ATOM 663 O O . PRO A 1 144 ? 58.498 36.041 18.000 1.00 25.20 291 PRO A O 1
ATOM 667 N N . LEU A 1 145 ? 60.656 36.156 18.623 1.00 12.49 292 LEU A N 1
ATOM 668 C CA . LEU A 1 145 ? 60.493 37.310 19.496 1.00 15.51 292 LEU A CA 1
ATOM 669 C C . LEU A 1 145 ? 61.636 38.277 19.233 1.00 18.81 292 LEU A C 1
ATOM 670 O O . LEU A 1 145 ? 62.798 37.950 19.469 1.00 18.82 292 LEU A O 1
ATOM 675 N N . VAL A 1 146 ? 61.309 39.465 18.737 1.00 32.56 293 VAL A N 1
ATOM 676 C CA . VAL A 1 146 ? 62.325 40.469 18.455 1.00 37.51 293 VAL A CA 1
ATOM 677 C C . VAL A 1 146 ? 62.226 41.602 19.447 1.00 41.04 293 VAL A C 1
ATOM 678 O O . VAL A 1 146 ? 61.144 42.117 19.704 1.00 42.75 293 VAL A O 1
ATOM 682 N N . ARG A 1 147 ? 63.357 41.999 20.006 1.00 34.92 294 ARG A N 1
ATOM 683 C CA . ARG A 1 147 ? 63.351 43.084 20.965 1.00 38.74 294 ARG A CA 1
ATOM 684 C C . ARG A 1 147 ? 64.404 44.082 20.520 1.00 42.16 294 ARG A C 1
ATOM 685 O O . ARG A 1 147 ? 65.548 43.717 20.226 1.00 41.98 294 ARG A O 1
ATOM 693 N N . GLU A 1 148 ? 63.991 45.342 20.454 1.00 50.66 295 GLU A N 1
ATOM 694 C CA . GLU A 1 148 ? 64.862 46.429 20.059 1.00 51.55 295 GLU A CA 1
ATOM 695 C C . GLU A 1 148 ? 65.601 46.931 21.278 1.00 51.55 295 GLU A C 1
ATOM 696 O O . GLU A 1 148 ? 65.315 46.518 22.397 1.00 51.20 295 GLU A O 1
ATOM 702 N N . VAL A 1 149 ? 66.563 47.813 21.061 1.00 63.19 296 VAL A N 1
ATOM 703 C CA . VAL A 1 149 ? 67.325 48.373 22.163 1.00 64.44 296 VAL A CA 1
ATOM 704 C C . VAL A 1 149 ? 67.649 49.796 21.750 1.00 65.04 296 VAL A C 1
ATOM 705 O O . VAL A 1 149 ? 66.741 50.581 21.483 1.00 64.52 296 VAL A O 1
ATOM 709 N N . GLY A 1 150 ? 68.934 50.130 21.695 1.00 96.13 297 GLY A N 1
ATOM 710 C CA . GLY A 1 150 ? 69.322 51.463 21.279 1.00 96.77 297 GLY A CA 1
ATOM 711 C C . GLY A 1 150 ? 69.350 51.424 19.770 1.00 96.09 297 GLY A C 1
ATOM 712 O O . GLY A 1 150 ? 68.336 51.614 19.103 1.00 97.15 297 GLY A O 1
ATOM 713 N N . ARG A 1 151 ? 70.528 51.159 19.233 1.00 59.52 298 ARG A N 1
ATOM 714 C CA . ARG A 1 151 ? 70.725 51.054 17.793 1.00 57.53 298 ARG A CA 1
ATOM 715 C C . ARG A 1 151 ? 72.000 50.249 17.713 1.00 56.12 298 ARG A C 1
ATOM 716 O O . ARG A 1 151 ? 72.592 50.054 16.647 1.00 56.19 298 ARG A O 1
ATOM 718 N N . THR A 1 152 ? 72.387 49.772 18.890 1.00 77.45 299 THR A N 1
ATOM 719 C CA . THR A 1 152 ? 73.588 48.991 19.082 1.00 76.42 299 THR A CA 1
ATOM 720 C C . THR A 1 152 ? 73.373 47.481 18.981 1.00 75.56 299 THR A C 1
ATOM 721 O O . THR A 1 152 ? 74.202 46.774 18.399 1.00 74.14 299 THR A O 1
ATOM 725 N N . LYS A 1 153 ? 72.263 46.986 19.529 1.00 76.61 300 LYS A N 1
ATOM 726 C CA . LYS A 1 153 ? 71.988 45.552 19.488 1.00 74.76 300 LYS A CA 1
ATOM 727 C C . LYS A 1 153 ? 70.556 45.206 19.086 1.00 72.88 300 LYS A C 1
ATOM 728 O O . LYS A 1 153 ? 69.649 46.029 19.207 1.00 71.55 300 LYS A O 1
ATOM 734 N N . LEU A 1 154 ? 70.366 43.979 18.605 1.00 44.09 301 LEU A N 1
ATOM 735 C CA . LEU A 1 154 ? 69.051 43.504 18.186 1.00 42.37 301 LEU A CA 1
ATOM 736 C C . LEU A 1 154 ? 68.770 42.174 18.873 1.00 40.20 301 LEU A C 1
ATOM 737 O O . LEU A 1 154 ? 69.428 41.179 18.568 1.00 38.52 301 LEU A O 1
ATOM 742 N N . GLU A 1 155 ? 67.804 42.156 19.794 1.00 35.02 302 GLU A N 1
ATOM 743 C CA . GLU A 1 155 ? 67.445 40.935 20.527 1.00 33.58 302 GLU A CA 1
ATOM 744 C C . GLU A 1 155 ? 66.474 40.074 19.711 1.00 31.01 302 GLU A C 1
ATOM 745 O O . GLU A 1 155 ? 65.357 40.500 19.418 1.00 30.48 302 GLU A O 1
ATOM 751 N N . VAL A 1 156 ? 66.894 38.857 19.370 1.00 31.36 303 VAL A N 1
ATOM 752 C CA . VAL A 1 156 ? 66.081 37.953 18.558 1.00 28.13 303 VAL A CA 1
ATOM 753 C C . VAL A 1 156 ? 66.070 36.516 19.050 1.00 27.12 303 VAL A C 1
ATOM 754 O O . VAL A 1 156 ? 67.118 35.886 19.128 1.00 27.01 303 VAL A O 1
ATOM 758 N N . LYS A 1 157 ? 64.884 35.992 19.351 1.00 23.22 304 LYS A N 1
ATOM 759 C CA . LYS A 1 157 ? 64.739 34.607 19.812 1.00 21.75 304 LYS A CA 1
ATOM 760 C C . LYS A 1 157 ? 63.650 33.892 19.011 1.00 19.97 304 LYS A C 1
ATOM 761 O O . LYS A 1 157 ? 62.486 34.299 19.030 1.00 18.59 304 LYS A O 1
ATOM 767 N N . VAL A 1 158 ? 64.023 32.837 18.295 1.00 2.46 305 VAL A N 1
ATOM 768 C CA . VAL A 1 158 ? 63.051 32.088 17.517 1.00 1.00 305 VAL A CA 1
ATOM 769 C C . VAL A 1 158 ? 62.897 30.746 18.175 1.00 1.00 305 VAL A C 1
ATOM 770 O O . VAL A 1 158 ? 63.788 30.306 18.882 1.00 1.87 305 VAL A O 1
ATOM 774 N N . VAL A 1 159 ? 61.761 30.102 17.957 1.00 28.74 306 VAL A N 1
ATOM 775 C CA . VAL A 1 159 ? 61.508 28.794 18.537 1.00 27.30 306 VAL A CA 1
ATOM 776 C C . VAL A 1 159 ? 60.728 27.962 17.555 1.00 25.59 306 VAL A C 1
ATOM 777 O O . VAL A 1 159 ? 59.728 28.425 17.007 1.00 25.25 306 VAL A O 1
ATOM 781 N N . ILE A 1 160 ? 61.182 26.735 17.327 1.00 36.94 307 ILE A N 1
ATOM 782 C CA . ILE A 1 160 ? 60.486 25.854 16.404 1.00 38.25 307 ILE A CA 1
ATOM 783 C C . ILE A 1 160 ? 59.711 24.842 17.230 1.00 38.66 307 ILE A C 1
ATOM 784 O O . ILE A 1 160 ? 60.081 24.554 18.368 1.00 40.43 307 ILE A O 1
ATOM 789 N N . LYS A 1 161 ? 58.617 24.336 16.668 1.00 31.06 308 LYS A N 1
ATOM 790 C CA . LYS A 1 161 ? 57.800 23.333 17.334 1.00 31.29 308 LYS A CA 1
ATOM 791 C C . LYS A 1 161 ? 57.423 22.251 16.341 1.00 31.75 308 LYS A C 1
ATOM 792 O O . LYS A 1 161 ? 57.096 22.535 15.189 1.00 34.23 308 LYS A O 1
ATOM 798 N N . SER A 1 162 ? 57.487 21.008 16.799 1.00 21.89 309 SER A N 1
ATOM 799 C CA . SER A 1 162 ? 57.166 19.852 15.976 1.00 22.71 309 SER A CA 1
ATOM 800 C C . SER A 1 162 ? 55.782 19.326 16.332 1.00 25.03 309 SER A C 1
ATOM 801 O O . SER A 1 162 ? 55.553 18.909 17.459 1.00 27.19 309 SER A O 1
ATOM 804 N N . ASN A 1 163 ? 54.863 19.336 15.373 1.00 30.97 310 ASN A N 1
ATOM 805 C CA . ASN A 1 163 ? 53.505 18.873 15.629 1.00 30.80 310 ASN A CA 1
ATOM 806 C C . ASN A 1 163 ? 53.185 17.466 15.131 1.00 30.26 310 ASN A C 1
ATOM 807 O O . ASN A 1 163 ? 52.270 17.305 14.325 1.00 32.63 310 ASN A O 1
ATOM 812 N N . PHE A 1 164 ? 53.903 16.447 15.599 1.00 22.12 311 PHE A N 1
ATOM 813 C CA . PHE A 1 164 ? 53.603 15.087 15.148 1.00 23.78 311 PHE A CA 1
ATOM 814 C C . PHE A 1 164 ? 54.022 13.935 16.065 1.00 26.90 311 PHE A C 1
ATOM 815 O O . PHE A 1 164 ? 54.973 14.046 16.846 1.00 27.90 311 PHE A O 1
ATOM 823 N N . LYS A 1 165 ? 53.274 12.836 15.9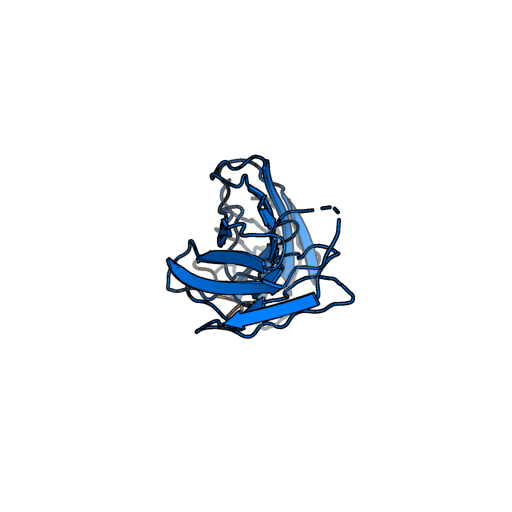45 1.00 29.16 312 LYS A N 1
ATOM 824 C CA . LYS A 1 165 ? 53.454 11.583 16.691 1.00 29.98 312 LYS A CA 1
ATOM 825 C C . LYS A 1 165 ? 54.906 11.344 17.122 1.00 31.17 312 LYS A C 1
ATOM 826 O O . LYS A 1 165 ? 55.785 11.143 16.291 1.00 32.11 312 LYS A O 1
ATOM 832 N N . PRO A 1 166 ? 55.169 11.343 18.439 1.00 15.87 313 PRO A N 1
ATOM 833 C CA . PRO A 1 166 ? 56.507 11.140 19.008 1.00 15.58 313 PRO A CA 1
ATOM 834 C C . PRO A 1 166 ? 57.270 9.974 18.412 1.00 16.98 313 PRO A C 1
ATOM 835 O O . PRO A 1 166 ? 58.489 9.901 18.524 1.00 17.39 313 PRO A O 1
ATOM 839 N N . SER A 1 167 ? 56.543 9.065 17.779 1.00 54.79 314 SER A N 1
ATOM 840 C CA . SER A 1 167 ? 57.143 7.881 17.183 1.00 56.17 314 SER A CA 1
ATOM 841 C C . SER A 1 167 ? 57.781 8.164 15.825 1.00 56.73 314 SER A C 1
ATOM 842 O O . SER A 1 167 ? 58.168 7.235 15.114 1.00 57.69 314 SER A O 1
ATOM 845 N N . LEU A 1 168 ? 57.897 9.442 15.472 1.00 33.80 315 LEU A N 1
ATOM 846 C CA . LEU A 1 168 ? 58.475 9.831 14.187 1.00 32.62 315 LEU A CA 1
ATOM 847 C C . LEU A 1 168 ? 59.609 10.852 14.345 1.00 31.72 315 LEU A C 1
ATOM 848 O O . LEU A 1 168 ? 59.550 11.748 15.195 1.00 30.41 315 LEU A O 1
ATOM 853 N N . LEU A 1 169 ? 60.640 10.721 13.515 1.00 14.24 316 LEU A N 1
ATOM 854 C CA . LEU A 1 169 ? 61.778 11.629 13.592 1.00 13.05 316 LEU A CA 1
ATOM 855 C C . LEU A 1 169 ? 61.999 12.472 12.349 1.00 13.02 316 LEU A C 1
ATOM 856 O O . LEU A 1 169 ? 62.382 11.954 11.301 1.00 13.49 316 LEU A O 1
ATOM 861 N N . ALA A 1 170 ? 61.762 13.773 12.478 1.00 23.98 317 ALA A N 1
ATOM 862 C CA . ALA A 1 170 ? 61.963 14.691 11.370 1.00 23.76 317 ALA A CA 1
ATOM 863 C C . ALA A 1 170 ? 63.451 14.987 11.325 1.00 23.45 317 ALA A C 1
ATOM 864 O O . ALA A 1 170 ? 64.060 15.279 12.358 1.00 23.91 317 ALA A O 1
ATOM 866 N N . GLN A 1 171 ? 64.036 14.911 10.132 1.00 5.67 318 GLN A N 1
ATOM 867 C CA . GLN A 1 171 ? 65.466 15.148 9.971 1.00 7.14 318 GLN A CA 1
ATOM 868 C C . GLN A 1 171 ? 65.817 16.129 8.874 1.00 5.70 318 GLN A C 1
ATOM 869 O O . GLN A 1 171 ? 64.986 16.448 8.022 1.00 3.56 318 GLN A O 1
ATOM 875 N N . LYS A 1 172 ? 67.067 16.580 8.898 1.00 4.53 319 LYS A N 1
ATOM 876 C CA . LYS A 1 172 ? 67.557 17.548 7.935 1.00 3.36 319 LYS A CA 1
ATOM 877 C C . LYS A 1 172 ? 66.867 18.872 8.204 1.00 2.17 319 LYS A C 1
ATOM 878 O O . LYS A 1 172 ? 66.429 19.536 7.268 1.00 1.00 319 LYS A O 1
ATOM 884 N N . ILE A 1 173 ? 66.765 19.259 9.476 1.00 9.31 320 ILE A N 1
ATOM 885 C CA . ILE A 1 173 ? 66.097 20.508 9.842 1.00 7.60 320 ILE A CA 1
ATOM 886 C C . ILE A 1 173 ? 67.018 21.696 9.772 1.00 8.37 320 ILE A C 1
ATOM 887 O O . ILE A 1 173 ? 68.200 21.596 10.091 1.00 8.64 320 ILE A O 1
ATOM 892 N N . GLU A 1 174 ? 66.458 22.829 9.369 1.00 13.75 321 GLU A N 1
ATOM 893 C CA . GLU A 1 174 ? 67.227 24.058 9.242 1.00 14.08 321 GLU A CA 1
ATOM 894 C C . GLU A 1 174 ? 66.352 25.299 9.266 1.00 10.80 321 GLU A C 1
ATOM 895 O O . GLU A 1 174 ? 65.370 25.395 8.536 1.00 9.37 321 GLU A O 1
ATOM 901 N N . VAL A 1 175 ? 66.715 26.249 10.115 1.00 9.50 322 VAL A N 1
ATOM 902 C CA . VAL A 1 175 ? 65.979 27.492 10.216 1.00 8.81 322 VAL A CA 1
ATOM 903 C C . VAL A 1 175 ? 66.935 28.571 9.749 1.00 6.19 322 VAL A C 1
ATOM 904 O O . VAL A 1 175 ? 68.137 28.490 9.993 1.00 7.76 322 VAL A O 1
ATOM 908 N N . ARG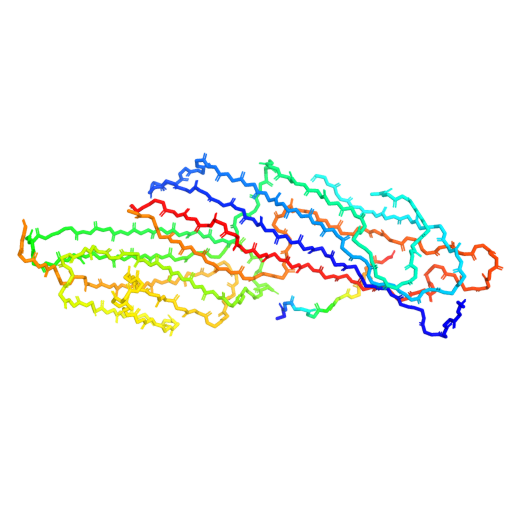 A 1 176 ? 66.409 29.568 9.058 1.00 24.53 323 ARG A N 1
ATOM 909 C CA . ARG A 1 176 ? 67.233 30.659 8.573 1.00 27.57 323 ARG A CA 1
ATOM 910 C C . ARG A 1 176 ? 66.668 31.966 9.108 1.00 25.89 323 ARG A C 1
ATOM 911 O O . ARG A 1 176 ? 65.755 32.531 8.518 1.00 23.45 323 ARG A O 1
ATOM 919 N N . ILE A 1 177 ? 67.180 32.438 10.240 1.00 1.00 324 ILE A N 1
ATOM 920 C CA . ILE A 1 177 ? 66.697 33.695 10.795 1.00 1.00 324 ILE A CA 1
ATOM 921 C C . ILE A 1 177 ? 67.546 34.753 10.135 1.00 1.00 324 ILE A C 1
ATOM 922 O O . ILE A 1 177 ? 68.736 34.854 10.410 1.00 1.00 324 ILE A O 1
ATOM 927 N N . PRO A 1 178 ? 66.951 35.545 9.231 1.00 61.37 325 PRO A N 1
ATOM 928 C CA . PRO A 1 178 ? 67.677 36.603 8.521 1.00 62.36 325 PRO A CA 1
ATOM 929 C C . PRO A 1 178 ? 68.070 37.808 9.375 1.00 62.28 325 PRO A C 1
ATOM 930 O O . PRO A 1 178 ? 67.327 38.230 10.260 1.00 62.95 325 PRO A O 1
ATOM 934 N N . THR A 1 179 ? 69.246 38.357 9.106 1.00 13.86 326 THR A N 1
ATOM 935 C CA . THR A 1 179 ? 69.723 39.508 9.850 1.00 13.66 326 THR A CA 1
ATOM 936 C C . THR A 1 179 ? 69.578 40.711 8.938 1.00 14.19 326 THR A C 1
ATOM 937 O O . THR A 1 179 ? 69.135 40.558 7.802 1.00 12.57 326 THR A O 1
ATOM 941 N N . PRO A 1 180 ? 69.930 41.924 9.422 1.00 10.49 327 PRO A N 1
ATOM 942 C CA . PRO A 1 180 ? 69.847 43.162 8.640 1.00 10.76 327 PRO A CA 1
ATOM 943 C C . PRO A 1 180 ? 71.208 43.417 8.031 1.00 14.28 327 PRO A C 1
ATOM 944 O O . PRO A 1 180 ? 72.122 42.623 8.226 1.00 16.27 327 PRO A O 1
ATOM 948 N N . LEU A 1 181 ? 71.355 44.527 7.320 1.00 55.83 328 LEU A N 1
ATOM 949 C CA . LEU A 1 181 ? 72.627 44.831 6.671 1.00 56.88 328 LEU A CA 1
ATOM 950 C C . LEU A 1 181 ? 73.594 45.663 7.521 1.00 55.15 328 LEU A C 1
ATOM 951 O O . LEU A 1 181 ? 74.776 45.804 7.179 1.00 53.81 328 LEU A O 1
ATOM 956 N N . ASN A 1 182 ? 73.087 46.210 8.624 1.00 44.87 329 ASN A N 1
ATOM 957 C CA . ASN A 1 182 ? 73.898 47.004 9.542 1.00 46.45 329 ASN A CA 1
ATOM 958 C C . ASN A 1 182 ? 74.409 46.043 10.605 1.00 46.75 329 ASN A C 1
ATOM 959 O O . ASN A 1 182 ? 74.560 46.402 11.772 1.00 47.50 329 ASN A O 1
ATOM 964 N N . THR A 1 183 ? 74.667 44.811 10.185 1.00 28.73 330 THR A N 1
ATOM 965 C CA . THR A 1 183 ? 75.135 43.780 11.091 1.00 27.25 330 THR A CA 1
ATOM 966 C C . THR A 1 183 ? 76.630 43.867 11.316 1.00 26.33 330 THR A C 1
ATOM 967 O O . THR A 1 183 ? 77.406 43.893 10.362 1.00 25.18 330 THR A O 1
ATOM 971 N N . SER A 1 184 ? 77.015 43.912 12.589 1.00 38.14 331 SER A N 1
ATOM 972 C CA . SER A 1 184 ? 78.416 43.990 12.992 1.00 38.73 331 SER A CA 1
ATOM 973 C C . SER A 1 184 ? 78.907 42.620 13.454 1.00 40.47 331 SER A C 1
ATOM 974 O O . SER A 1 184 ? 80.003 42.188 13.105 1.00 43.46 331 SER A O 1
ATOM 977 N N . GLY A 1 185 ? 78.082 41.946 14.245 1.00 87.67 332 GLY A N 1
ATOM 978 C CA . GLY A 1 185 ? 78.430 40.632 14.753 1.00 86.37 332 GLY A CA 1
ATOM 979 C C . GLY A 1 185 ? 77.208 39.933 15.325 1.00 85.91 332 GLY A C 1
ATOM 980 O O . GLY A 1 185 ? 76.311 40.569 15.883 1.00 85.79 332 GLY A O 1
ATOM 981 N N . VAL A 1 186 ? 77.166 38.617 15.183 1.00 32.28 333 VAL A N 1
ATOM 982 C CA . VAL A 1 186 ? 76.045 37.850 15.688 1.00 30.86 333 VAL A CA 1
ATOM 983 C C . VAL A 1 186 ? 76.506 36.862 16.732 1.00 29.58 333 VAL A C 1
ATOM 984 O O . VAL A 1 186 ? 77.479 36.140 16.536 1.00 28.09 333 VAL A O 1
ATOM 988 N N . GLN A 1 187 ? 75.801 36.848 17.852 1.00 44.54 334 GLN A N 1
ATOM 989 C CA . GLN A 1 187 ? 76.101 35.928 18.940 1.00 44.73 334 GLN A CA 1
ATOM 990 C C . GLN A 1 187 ? 74.879 35.027 19.051 1.00 46.58 334 GLN A C 1
ATOM 991 O O . GLN A 1 187 ? 73.749 35.479 18.845 1.00 46.97 334 GLN A O 1
ATOM 997 N N . VAL A 1 188 ? 75.092 33.755 19.362 1.00 28.77 335 VAL A N 1
ATOM 998 C CA . VAL A 1 188 ? 73.971 32.842 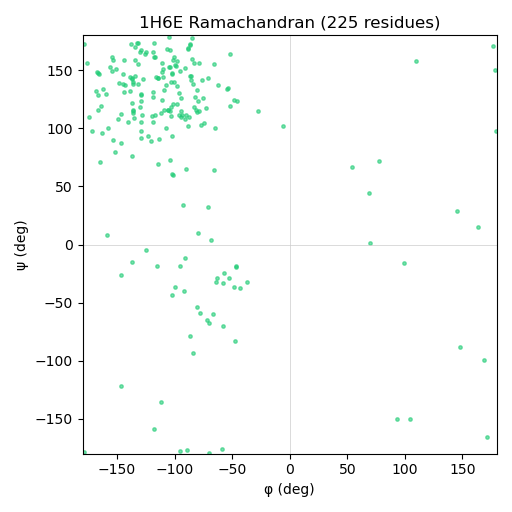19.467 1.00 28.19 335 VAL A CA 1
ATOM 999 C C . VAL A 1 188 ? 74.264 31.675 20.390 1.00 27.28 335 VAL A C 1
ATOM 1000 O O . VAL A 1 188 ? 75.404 31.240 20.508 1.00 26.36 335 VAL A O 1
ATOM 1004 N N . ILE A 1 189 ? 73.225 31.175 21.046 1.00 30.67 336 ILE A N 1
ATOM 1005 C CA . ILE A 1 189 ? 73.356 30.025 21.927 1.00 29.04 336 ILE A CA 1
ATOM 1006 C C . ILE A 1 189 ? 72.168 29.103 21.662 1.00 27.31 336 ILE A C 1
ATOM 1007 O O . ILE A 1 189 ? 71.054 29.569 21.423 1.00 23.66 336 ILE A O 1
ATOM 1012 N N . CYS A 1 190 ? 72.399 27.795 21.700 1.00 38.90 337 CYS A N 1
ATOM 1013 C CA . CYS A 1 190 ? 71.329 26.840 21.433 1.00 39.68 337 CYS A CA 1
ATOM 1014 C C . CYS A 1 190 ? 71.607 25.461 22.019 1.00 40.29 337 CYS A C 1
ATOM 1015 O O . CYS A 1 190 ? 72.347 24.670 21.438 1.00 41.58 337 CYS A O 1
ATOM 1018 N N . MET A 1 191 ? 70.996 25.170 23.163 1.00 43.88 338 MET A N 1
ATOM 1019 C CA . MET A 1 191 ? 71.190 23.890 23.834 1.00 44.01 338 MET A CA 1
ATOM 1020 C C . MET A 1 191 ? 71.074 22.713 22.877 1.00 43.26 338 MET A C 1
ATOM 1021 O O . MET A 1 191 ? 71.538 21.615 23.176 1.00 45.98 338 MET A O 1
ATOM 1026 N N . LYS A 1 192 ? 70.467 22.946 21.720 1.00 9.11 339 LYS A N 1
ATOM 1027 C CA . LYS A 1 192 ? 70.272 21.876 20.758 1.00 9.51 339 LYS A CA 1
ATOM 1028 C C . LYS A 1 192 ? 70.606 22.344 19.350 1.00 9.54 339 LYS A C 1
ATOM 1029 O O . LYS A 1 192 ? 70.292 23.472 18.986 1.00 9.68 339 LYS A O 1
ATOM 1035 N N . GLY A 1 193 ? 71.252 21.488 18.562 1.00 34.47 340 GLY A N 1
ATOM 1036 C CA . GLY A 1 193 ? 71.593 21.861 17.198 1.00 34.43 340 GLY A CA 1
ATOM 1037 C C . GLY A 1 193 ? 72.981 22.453 17.017 1.00 35.72 340 GLY A C 1
ATOM 1038 O O . GLY A 1 193 ? 73.902 22.112 17.757 1.00 34.97 340 GLY A O 1
ATOM 1039 N N . LYS A 1 194 ? 73.134 23.339 16.031 1.00 31.78 341 LYS A N 1
ATOM 1040 C CA . LYS A 1 194 ? 74.423 23.980 15.747 1.00 31.94 341 LYS A CA 1
ATOM 1041 C C . LYS A 1 194 ? 74.263 25.043 14.649 1.00 32.24 341 LYS A C 1
ATOM 1042 O O . L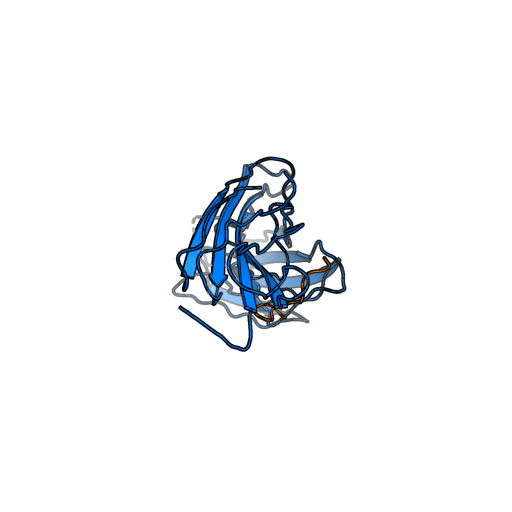YS A 1 194 ? 74.044 24.713 13.483 1.00 31.80 341 LYS A O 1
ATOM 1048 N N . ALA A 1 195 ? 74.379 26.317 15.028 1.00 42.19 342 ALA A N 1
ATOM 1049 C CA . ALA A 1 195 ? 74.211 27.427 14.087 1.00 43.06 342 ALA A CA 1
ATOM 1050 C C . ALA A 1 195 ? 75.428 28.312 13.910 1.00 44.59 342 ALA A C 1
ATOM 1051 O O . ALA A 1 195 ? 76.358 28.278 14.703 1.00 46.41 342 ALA A O 1
ATOM 1053 N N . LYS A 1 196 ? 75.399 29.118 12.859 1.00 29.98 343 LYS A N 1
ATOM 1054 C CA . LYS A 1 196 ? 76.478 30.048 12.557 1.00 29.92 343 LYS A CA 1
ATOM 1055 C C . LYS A 1 196 ? 75.868 31.197 11.768 1.00 28.55 343 LYS A C 1
ATOM 1056 O O . LYS A 1 196 ? 74.790 31.045 11.184 1.00 26.11 343 LYS A O 1
ATOM 1062 N N . TYR A 1 197 ? 76.546 32.345 11.761 1.00 28.55 344 TYR A N 1
ATOM 1063 C CA . TYR A 1 197 ? 76.061 33.525 11.049 1.00 29.00 344 TYR A CA 1
ATOM 1064 C C . TYR A 1 197 ? 76.793 33.739 9.732 1.00 29.74 344 TYR A C 1
ATOM 1065 O O . TYR A 1 197 ? 77.848 34.365 9.699 1.00 30.26 344 TYR A O 1
ATOM 1074 N N . LYS A 1 198 ? 76.225 33.215 8.648 1.00 43.67 345 LYS A N 1
ATOM 1075 C CA . LYS A 1 198 ? 76.827 33.341 7.323 1.00 43.99 345 LYS A CA 1
ATOM 1076 C C . LYS A 1 198 ? 76.585 34.739 6.771 1.00 44.26 345 LYS A C 1
ATOM 1077 O O . LYS A 1 198 ? 75.488 35.051 6.300 1.00 42.83 345 LYS A O 1
ATOM 1083 N N .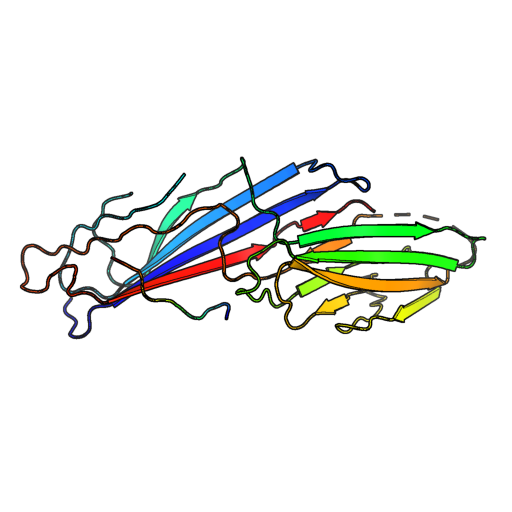 ALA A 1 199 ? 77.630 35.566 6.830 1.00 70.25 346 ALA A N 1
ATOM 1084 C CA . ALA A 1 199 ? 77.594 36.958 6.374 1.00 71.27 346 ALA A CA 1
ATOM 1085 C C . ALA A 1 199 ? 77.330 37.148 4.881 1.00 71.05 346 ALA A C 1
ATOM 1086 O O . ALA A 1 199 ? 76.786 38.178 4.466 1.00 70.26 346 ALA A O 1
ATOM 1088 N N . SER A 1 200 ? 77.731 36.170 4.074 1.00 65.25 347 SER A N 1
ATOM 1089 C CA . SER A 1 200 ? 77.514 36.247 2.636 1.00 65.94 347 SER A CA 1
ATOM 1090 C C . SER A 1 200 ? 76.023 36.094 2.329 1.00 65.37 347 SER A C 1
ATOM 1091 O O . SER A 1 200 ? 75.380 37.047 1.885 1.00 66.27 347 SER A O 1
ATOM 1094 N N . GLU A 1 201 ? 75.478 34.900 2.569 1.00 56.26 348 GLU A N 1
ATOM 1095 C CA . GLU A 1 201 ? 74.060 34.645 2.332 1.00 55.36 348 GLU A CA 1
ATOM 1096 C C . GLU A 1 201 ? 73.276 35.654 3.175 1.00 53.79 348 GLU A C 1
ATOM 1097 O O . GLU A 1 201 ? 72.195 36.102 2.779 1.00 53.38 348 GLU A O 1
ATOM 1103 N N . ASN A 1 202 ? 73.841 35.999 4.335 1.00 39.49 349 ASN A N 1
ATOM 1104 C CA . ASN A 1 202 ? 73.271 36.969 5.280 1.00 37.09 349 ASN A CA 1
ATOM 1105 C C . ASN A 1 202 ? 72.115 36.463 6.147 1.00 34.62 349 ASN A C 1
ATOM 1106 O O . ASN A 1 202 ? 70.957 36.858 5.974 1.00 33.29 349 ASN A O 1
ATOM 1111 N N . ALA A 1 203 ? 72.445 35.599 7.098 1.00 42.12 350 ALA A N 1
ATOM 1112 C CA . ALA A 1 203 ? 71.451 35.040 7.999 1.00 37.89 350 ALA A CA 1
ATOM 1113 C C . ALA A 1 203 ? 72.122 34.111 8.996 1.00 34.80 350 ALA A C 1
ATOM 1114 O O . ALA A 1 203 ? 73.310 33.807 8.878 1.00 34.68 350 ALA A O 1
ATOM 1116 N N . ILE A 1 204 ? 71.351 33.651 9.970 1.00 19.51 351 ILE A N 1
ATOM 1117 C CA . ILE A 1 204 ? 71.882 32.781 11.001 1.00 17.22 351 ILE A CA 1
ATOM 1118 C C . ILE A 1 204 ? 71.463 31.341 10.767 1.00 17.50 351 ILE A C 1
ATOM 1119 O O . ILE A 1 204 ? 70.622 30.816 11.481 1.00 16.90 351 ILE A O 1
ATOM 1124 N N . VAL A 1 205 ? 72.043 30.696 9.763 1.00 1.00 352 VAL A N 1
ATOM 1125 C CA . VAL A 1 205 ? 71.694 29.312 9.488 1.00 1.00 352 VAL A CA 1
ATOM 1126 C C . VAL A 1 205 ? 71.829 28.502 10.762 1.00 1.00 352 VAL A C 1
ATOM 1127 O O . VAL A 1 205 ? 72.914 28.421 11.340 1.00 1.00 352 VAL A O 1
ATOM 1131 N N . TRP A 1 206 ? 70.712 27.918 11.192 1.00 6.73 353 TRP A N 1
ATOM 1132 C CA . TRP A 1 206 ? 70.640 27.088 12.397 1.00 4.81 353 TRP A CA 1
ATOM 1133 C C . TRP A 1 206 ? 70.206 25.702 11.966 1.00 5.02 353 TRP A C 1
ATOM 1134 O O . TRP A 1 206 ? 69.045 25.497 11.641 1.00 3.23 353 TRP A O 1
ATOM 1145 N N . LYS A 1 207 ? 71.137 24.754 11.952 1.00 1.00 354 LYS A N 1
ATOM 1146 C CA . LYS A 1 207 ? 70.804 23.405 11.530 1.00 1.00 354 LYS A CA 1
ATOM 1147 C C . LYS A 1 207 ? 70.623 22.428 12.679 1.00 1.60 354 LYS A C 1
ATOM 1148 O O . LYS A 1 207 ? 71.259 22.542 13.724 1.00 4.46 354 LYS A O 1
ATOM 1154 N N . ILE A 1 208 ? 69.730 21.471 12.470 1.00 28.81 355 ILE A N 1
ATOM 1155 C CA . ILE A 1 208 ? 69.410 20.464 13.468 1.00 28.96 355 ILE A CA 1
ATOM 1156 C C . ILE A 1 208 ? 69.501 19.094 12.821 1.00 30.27 355 ILE A C 1
ATOM 1157 O O . ILE A 1 208 ? 68.902 18.870 11.773 1.00 29.71 355 ILE A O 1
ATOM 1162 N N . LYS A 1 209 ? 70.248 18.181 13.435 1.00 15.73 356 LYS A N 1
ATOM 1163 C CA . LYS A 1 209 ? 70.398 16.835 12.891 1.00 15.68 356 LYS A CA 1
ATOM 1164 C C . LYS A 1 209 ? 69.068 16.118 12.732 1.00 16.10 356 LYS A C 1
ATOM 1165 O O . LYS A 1 209 ? 68.613 15.891 11.610 1.00 16.58 356 LYS A O 1
ATOM 1171 N N . ARG A 1 210 ? 68.453 15.754 13.854 1.00 31.77 357 ARG A N 1
ATOM 1172 C CA . ARG A 1 210 ? 67.168 15.061 13.842 1.00 33.43 357 ARG A CA 1
ATOM 1173 C C . ARG A 1 210 ? 66.369 15.531 15.037 1.00 31.93 357 ARG A C 1
ATOM 1174 O O . ARG A 1 210 ? 66.946 15.829 16.075 1.00 30.15 357 ARG A O 1
ATOM 1182 N N . MET A 1 211 ? 65.048 15.605 14.899 1.00 9.13 358 MET A N 1
ATOM 1183 C CA . MET A 1 211 ? 64.203 16.053 16.006 1.00 10.46 358 MET A CA 1
ATOM 1184 C C . MET A 1 211 ? 62.928 15.241 16.152 1.00 11.45 358 MET A C 1
ATOM 1185 O O . MET A 1 211 ? 62.208 15.013 15.178 1.00 12.00 358 MET A O 1
ATOM 1190 N N . ALA A 1 212 ? 62.647 14.817 17.380 1.00 40.30 359 ALA A N 1
ATOM 1191 C CA . ALA A 1 212 ? 61.457 14.024 17.652 1.00 41.53 359 ALA A CA 1
ATOM 1192 C C . ALA A 1 212 ? 60.230 14.906 17.509 1.00 40.33 359 ALA A C 1
ATOM 1193 O O . ALA A 1 212 ? 60.354 16.091 17.205 1.00 37.89 359 ALA A O 1
ATOM 1195 N N . GLY A 1 213 ? 59.051 14.334 17.737 1.00 37.22 360 GLY A N 1
ATOM 1196 C CA . GLY A 1 213 ? 57.820 15.096 17.607 1.00 37.79 360 GLY A CA 1
ATOM 1197 C C . GLY A 1 213 ? 57.208 15.641 18.887 1.00 38.62 360 GLY A C 1
ATOM 1198 O O . GLY A 1 213 ? 57.403 15.108 19.979 1.00 39.89 360 GLY A O 1
ATOM 1199 N N . MET A 1 214 ? 56.461 16.727 18.737 1.00 37.14 361 MET A N 1
ATOM 1200 C CA . MET A 1 214 ? 55.783 17.373 19.851 1.00 39.40 361 MET A CA 1
ATOM 1201 C C . MET A 1 214 ? 56.700 18.076 20.859 1.00 40.04 361 MET A C 1
ATOM 1202 O O . MET A 1 214 ? 56.219 18.654 21.839 1.00 42.97 361 MET A O 1
ATOM 1207 N N . LYS A 1 215 ? 58.010 18.043 20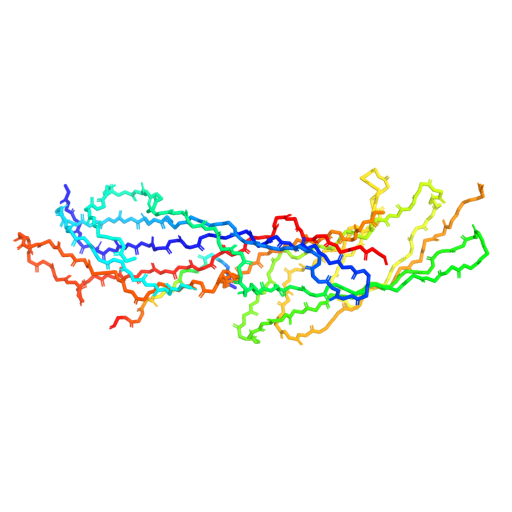.609 1.00 66.36 362 LYS A N 1
ATOM 1208 C CA . LYS A 1 215 ? 58.994 18.688 21.489 1.00 64.25 362 LYS A CA 1
ATOM 1209 C C . LYS A 1 215 ? 59.252 20.164 21.134 1.00 62.88 362 LYS A C 1
ATOM 1210 O O . LYS A 1 215 ? 58.839 20.640 20.073 1.00 61.19 362 LYS A O 1
ATOM 1216 N N . GLU A 1 216 ? 59.958 20.869 22.021 1.00 36.04 363 GLU A N 1
ATOM 1217 C CA . GLU A 1 216 ? 60.288 22.279 21.813 1.00 37.31 363 GLU A CA 1
ATOM 1218 C C . GLU A 1 216 ? 61.790 22.493 21.713 1.00 37.74 363 GLU A C 1
ATOM 1219 O O . GLU A 1 216 ? 62.576 21.654 22.147 1.00 37.61 363 GLU A O 1
ATOM 1225 N N . SER A 1 217 ? 62.185 23.635 21.162 1.00 32.69 364 SER A N 1
ATOM 1226 C CA . SER A 1 217 ? 63.602 23.948 20.988 1.00 31.68 364 SER A CA 1
ATOM 1227 C C . SER A 1 217 ? 63.826 25.424 20.650 1.00 33.47 364 SER A C 1
ATOM 1228 O O . SER A 1 217 ? 63.404 25.882 19.586 1.00 35.05 364 SER A O 1
ATOM 1231 N N . GLN A 1 218 ? 64.495 26.160 21.541 1.00 60.62 365 GLN A N 1
ATOM 1232 C CA . GLN A 1 218 ? 64.743 27.588 21.316 1.00 61.14 365 GLN A CA 1
ATOM 1233 C C . GLN A 1 218 ? 66.180 27.912 20.921 1.00 60.44 365 GLN A C 1
ATOM 1234 O O . GLN A 1 218 ? 67.111 27.194 21.285 1.00 58.75 365 GLN A O 1
ATOM 1240 N N . ILE A 1 219 ? 66.338 29.007 20.177 1.00 7.98 366 ILE A N 1
ATOM 1241 C CA . ILE A 1 219 ? 67.640 29.491 19.733 1.00 7.18 366 ILE A CA 1
ATOM 1242 C C . ILE A 1 219 ? 67.673 30.995 19.946 1.00 6.02 366 ILE A C 1
ATOM 1243 O O . ILE A 1 219 ? 66.997 31.751 19.250 1.00 5.92 366 ILE A O 1
ATOM 1248 N N . SER A 1 220 ? 68.461 31.423 20.924 1.00 59.40 367 SER A N 1
ATOM 1249 C CA . SER A 1 220 ? 68.569 32.836 21.257 1.00 60.45 367 SER A CA 1
ATOM 1250 C C . SER A 1 220 ? 69.844 33.456 20.689 1.00 58.10 367 SER A C 1
ATOM 1251 O O . SER A 1 220 ? 70.957 33.022 21.007 1.00 55.24 367 SER A O 1
ATOM 1254 N N . ALA A 1 221 ? 69.670 34.476 19.850 1.00 12.72 368 ALA A N 1
ATOM 1255 C CA . ALA A 1 221 ? 70.788 35.176 19.217 1.00 13.79 368 ALA A CA 1
ATOM 1256 C C . ALA A 1 221 ? 70.827 36.644 19.637 1.00 13.19 368 ALA A C 1
ATOM 1257 O O . ALA A 1 221 ? 69.936 37.122 20.334 1.00 12.45 368 ALA A O 1
ATOM 1259 N N . GLU A 1 222 ? 71.878 37.348 19.239 1.00 17.65 369 GLU A N 1
ATOM 1260 C CA . GLU A 1 222 ? 71.978 38.770 19.525 1.00 18.74 369 GLU A CA 1
ATOM 1261 C C . GLU A 1 222 ? 72.702 39.413 18.347 1.00 19.24 369 GLU A C 1
ATOM 1262 O O . GLU A 1 222 ? 73.884 39.154 18.109 1.00 18.71 369 GLU A O 1
ATOM 1268 N N . ILE A 1 223 ? 71.974 40.235 17.596 1.00 7.89 370 ILE A N 1
ATOM 1269 C CA . ILE A 1 223 ? 72.537 40.904 16.437 1.00 10.96 370 ILE A CA 1
ATOM 1270 C C . ILE A 1 223 ? 73.111 42.248 16.837 1.00 11.08 370 ILE A C 1
ATOM 1271 O O . ILE A 1 223 ? 72.354 43.174 17.133 1.00 9.52 370 ILE A O 1
ATOM 1276 N N . GLU A 1 224 ? 74.438 42.357 16.860 1.00 16.99 371 GLU A N 1
ATOM 1277 C CA . GLU A 1 224 ? 75.080 43.622 17.209 1.00 19.49 371 GLU A CA 1
ATOM 1278 C C . GLU A 1 224 ? 74.918 44.547 16.010 1.00 20.20 371 GLU A C 1
ATOM 1279 O O . GLU A 1 224 ? 75.586 44.386 14.987 1.00 18.35 371 GLU A O 1
ATOM 1285 N N . LEU A 1 225 ? 74.010 45.506 16.140 1.00 60.64 372 LEU A N 1
ATOM 1286 C CA . LEU A 1 225 ? 73.737 46.452 15.074 1.00 63.80 372 LEU A CA 1
ATOM 1287 C C . LEU A 1 225 ? 74.944 47.259 14.659 1.00 66.28 372 LEU A C 1
ATOM 1288 O O . LEU A 1 225 ? 76.053 47.038 15.138 1.00 68.31 372 LEU A O 1
ATOM 1293 N N . LEU A 1 226 ? 74.713 48.198 13.753 1.00 45.12 373 LEU A N 1
ATOM 1294 C CA . LEU A 1 226 ? 75.770 49.060 13.258 1.00 45.74 373 LEU A CA 1
ATOM 1295 C C . LEU A 1 226 ? 75.192 50.456 13.047 1.00 47.11 373 LEU A C 1
ATOM 1296 O O . LEU A 1 226 ? 74.074 50.612 12.554 1.00 47.26 373 LEU A O 1
ATOM 1301 N N . PRO A 1 227 ? 75.942 51.492 13.442 1.00 42.98 374 PRO A N 1
ATOM 1302 C CA . PRO A 1 227 ? 75.488 52.873 13.286 1.00 44.46 374 PRO A CA 1
ATOM 1303 C C . PRO A 1 227 ? 74.954 53.188 11.891 1.00 46.44 374 PRO A C 1
ATOM 1304 O O . PRO A 1 227 ? 75.641 52.966 10.895 1.00 44.64 374 PRO A O 1
ATOM 1308 N N . THR A 1 228 ? 73.718 53.686 11.845 1.00 46.63 375 THR A N 1
ATOM 1309 C CA . THR A 1 228 ? 73.038 54.080 10.611 1.00 51.59 375 THR A CA 1
ATOM 1310 C C . THR A 1 228 ? 71.556 54.342 10.875 1.00 56.72 375 THR A C 1
ATOM 1311 O O . THR A 1 228 ? 70.963 55.253 10.301 1.00 55.46 375 THR A O 1
ATOM 1315 N N . PRO A 1 237 ? 62.129 40.655 6.292 1.00 34.52 384 PRO A N 1
ATOM 1316 C CA . PRO A 1 237 ? 62.058 39.284 5.778 1.00 31.04 384 PRO A CA 1
ATOM 1317 C C . PRO A 1 237 ? 61.640 38.308 6.867 1.00 26.76 384 PRO A C 1
ATOM 1318 O O . PRO A 1 237 ? 61.798 38.592 8.051 1.00 26.13 384 PRO A O 1
ATOM 1322 N N . PRO A 1 238 ? 61.104 37.140 6.477 1.00 15.84 385 PRO A N 1
ATOM 1323 C CA . PRO A 1 238 ? 60.636 36.083 7.374 1.00 12.52 385 PRO A CA 1
ATOM 1324 C C . PRO A 1 238 ? 61.640 34.975 7.583 1.00 9.06 385 PRO A C 1
ATOM 1325 O O . PRO A 1 238 ? 62.522 34.757 6.762 1.00 10.68 385 PRO A O 1
ATOM 1329 N N . ILE A 1 239 ? 61.478 34.262 8.686 1.00 26.82 386 ILE A N 1
ATOM 1330 C CA . ILE A 1 239 ? 62.357 33.161 9.005 1.00 22.28 386 ILE A CA 1
ATOM 1331 C C . ILE A 1 239 ? 61.915 31.985 8.162 1.00 18.87 386 ILE A C 1
ATOM 1332 O O . ILE A 1 239 ? 60.798 31.486 8.314 1.00 17.41 386 ILE A O 1
ATOM 1337 N N . SER A 1 240 ? 62.784 31.555 7.257 1.00 15.32 387 SER A N 1
ATOM 1338 C CA . SER A 1 240 ? 62.479 30.422 6.398 1.00 15.58 387 SER A CA 1
ATOM 1339 C C . SER A 1 240 ? 62.874 29.148 7.113 1.00 14.68 387 SER A C 1
ATOM 1340 O O . SER A 1 240 ? 63.854 29.119 7.861 1.00 15.23 387 SER A O 1
ATOM 1343 N N . MET A 1 241 ? 62.103 28.095 6.892 1.00 33.84 388 MET A N 1
ATOM 1344 C CA . MET A 1 241 ? 62.406 26.824 7.512 1.00 33.04 388 MET A CA 1
ATOM 1345 C C . MET A 1 241 ? 62.533 25.735 6.448 1.00 31.38 388 MET A C 1
ATOM 1346 O O . MET A 1 241 ? 62.143 25.932 5.292 1.00 31.04 388 MET A O 1
ATOM 1351 N N . ASN A 1 242 ? 63.096 24.595 6.836 1.00 18.70 389 ASN A N 1
ATOM 1352 C CA . ASN A 1 242 ? 63.280 23.482 5.915 1.00 19.09 389 ASN A CA 1
ATOM 1353 C C . ASN A 1 242 ? 63.250 22.174 6.696 1.00 18.29 389 ASN A C 1
ATOM 1354 O O . ASN A 1 242 ? 63.618 22.147 7.872 1.00 18.01 389 ASN A O 1
ATOM 1359 N N . PHE A 1 243 ? 62.825 21.090 6.053 1.00 6.98 390 PHE A N 1
ATOM 1360 C CA . PHE A 1 243 ? 62.745 19.816 6.755 1.00 11.34 390 PHE A CA 1
ATOM 1361 C C . PHE A 1 243 ? 62.208 18.617 5.959 1.00 12.83 390 PHE A C 1
ATOM 1362 O O . PHE A 1 243 ? 61.381 18.766 5.049 1.00 12.49 390 PHE A O 1
ATOM 1370 N N . GLU A 1 244 ? 62.688 17.427 6.317 1.00 1.00 391 GLU A N 1
ATOM 1371 C CA . GLU A 1 244 ? 62.232 16.194 5.692 1.00 1.00 391 GLU A CA 1
ATOM 1372 C C . GLU A 1 244 ? 61.464 15.503 6.799 1.00 1.00 391 GLU A C 1
ATOM 1373 O O . GLU A 1 244 ? 61.801 15.680 7.972 1.00 1.00 391 GLU A O 1
ATOM 1379 N N . VAL A 1 245 ? 60.431 14.742 6.434 1.00 44.46 392 VAL A N 1
ATOM 1380 C CA . VAL A 1 245 ? 59.613 14.001 7.402 1.00 42.12 392 VAL A CA 1
ATOM 1381 C C . VAL A 1 245 ? 59.349 12.559 6.940 1.00 40.85 392 VAL A C 1
ATOM 1382 O O . VAL A 1 245 ? 59.666 12.193 5.812 1.00 41.75 392 VAL A O 1
ATOM 1386 N N . PRO A 1 246 ? 58.797 11.712 7.823 1.00 22.92 393 PRO A N 1
ATOM 1387 C CA . PRO A 1 246 ? 58.506 10.324 7.458 1.00 21.45 393 PRO A CA 1
ATOM 1388 C C . PRO A 1 246 ? 57.059 10.164 7.002 1.00 24.41 393 PRO A C 1
ATOM 1389 O O . PRO A 1 246 ? 56.705 9.190 6.339 1.00 28.24 393 PRO A O 1
ATOM 1393 N N . PHE A 1 247 ? 56.231 11.137 7.364 1.00 7.47 394 PHE A N 1
ATOM 1394 C CA . PHE A 1 247 ? 54.816 11.122 7.029 1.00 5.64 394 PHE A CA 1
ATOM 1395 C C . PHE A 1 247 ? 54.461 12.117 5.943 1.00 7.84 394 PHE A C 1
ATOM 1396 O O . PHE A 1 247 ? 55.243 13.005 5.613 1.00 9.84 394 PHE A O 1
ATOM 1404 N N . ALA A 1 248 ? 53.249 11.977 5.423 1.00 10.98 395 ALA A N 1
ATOM 1405 C CA . ALA A 1 248 ? 52.755 12.855 4.377 1.00 11.04 395 ALA A CA 1
ATOM 1406 C C . ALA A 1 248 ? 51.887 13.943 4.979 1.00 14.08 395 ALA A C 1
ATOM 1407 O O . ALA A 1 248 ? 50.893 13.664 5.645 1.00 16.21 395 ALA A O 1
ATOM 1409 N N . PRO A 1 249 ? 52.267 15.203 4.774 1.00 6.27 396 PRO A N 1
ATOM 1410 C CA . PRO A 1 249 ? 51.483 16.309 5.315 1.00 4.86 396 PRO A CA 1
ATOM 1411 C C . PRO A 1 249 ? 50.081 16.390 4.724 1.00 5.84 396 PRO A C 1
ATOM 1412 O O . PRO A 1 249 ? 49.151 16.806 5.407 1.00 7.74 396 PRO A O 1
ATOM 1416 N N . SER A 1 250 ? 49.934 15.991 3.459 1.00 16.32 397 SER A N 1
ATOM 1417 C CA . SER A 1 250 ? 48.641 16.037 2.757 1.00 16.24 397 SER A CA 1
ATOM 1418 C C . SER A 1 250 ? 47.524 15.253 3.444 1.00 15.23 397 SER A C 1
ATOM 1419 O O . SER A 1 250 ? 46.340 15.534 3.248 1.00 16.36 397 SER A O 1
ATOM 1422 N N . GLY A 1 251 ? 47.904 14.264 4.240 1.00 21.80 398 GLY A N 1
ATOM 1423 C CA . GLY A 1 251 ? 46.914 13.467 4.934 1.00 22.20 398 GLY A CA 1
ATOM 1424 C C . GLY A 1 251 ? 46.675 12.167 4.208 1.00 23.58 398 GLY A C 1
ATOM 1425 O O . GLY A 1 251 ? 46.112 11.224 4.764 1.00 25.85 398 GLY A O 1
ATOM 1426 N N . LEU A 1 252 ? 47.114 12.125 2.956 1.00 17.84 399 LEU A N 1
ATOM 1427 C CA . LEU A 1 252 ? 46.965 10.946 2.122 1.00 18.18 399 LEU A CA 1
ATOM 1428 C C . LEU A 1 252 ? 47.499 9.713 2.841 1.00 19.34 399 LEU A C 1
ATOM 1429 O O . LEU A 1 252 ? 48.213 9.829 3.836 1.00 17.22 399 LEU A O 1
ATOM 1434 N N . LYS A 1 253 ? 47.134 8.537 2.338 1.00 18.91 400 LYS A N 1
ATOM 1435 C CA . LYS A 1 253 ? 47.577 7.259 2.895 1.00 20.43 400 LYS A CA 1
ATOM 1436 C C . LYS A 1 253 ? 47.218 6.163 1.909 1.00 22.35 400 LYS A C 1
ATOM 1437 O O . LYS A 1 253 ? 46.095 6.128 1.416 1.00 25.60 400 LYS A O 1
ATOM 1443 N N . VAL A 1 254 ? 48.167 5.279 1.613 1.00 13.89 401 VAL A N 1
ATOM 1444 C CA . VAL A 1 254 ? 47.913 4.192 0.683 1.00 13.87 401 VAL A CA 1
ATOM 1445 C C . VAL A 1 254 ? 47.180 3.100 1.435 1.00 13.83 401 VAL A C 1
ATOM 1446 O O . VAL A 1 254 ? 47.727 2.501 2.355 1.00 12.28 401 VAL A O 1
ATOM 1450 N N . ARG A 1 255 ? 45.929 2.868 1.046 1.00 34.89 402 ARG A N 1
ATOM 1451 C CA . ARG A 1 255 ? 45.085 1.858 1.671 1.00 35.26 402 ARG A CA 1
ATOM 1452 C C . ARG A 1 255 ? 45.396 0.474 1.134 1.00 34.09 402 ARG A C 1
ATOM 1453 O O . ARG A 1 255 ? 45.666 -0.453 1.904 1.00 34.63 402 ARG A O 1
ATOM 1461 N N . TYR A 1 256 ? 45.351 0.333 -0.190 1.00 43.49 403 TYR A N 1
ATOM 1462 C CA . TYR A 1 256 ? 45.621 -0.956 -0.820 1.00 43.27 403 TYR A CA 1
ATOM 1463 C C . TYR A 1 256 ? 46.140 -0.862 -2.258 1.00 42.97 403 TYR A C 1
ATOM 1464 O O . TYR A 1 256 ? 45.998 0.166 -2.930 1.00 40.48 403 TYR A O 1
ATOM 1473 N N . LEU A 1 257 ? 46.756 -1.951 -2.709 1.00 30.75 404 LEU A N 1
ATOM 1474 C CA . LEU A 1 257 ? 47.283 -2.050 -4.063 1.00 32.03 404 LEU A CA 1
ATOM 1475 C C . LEU A 1 257 ? 47.119 -3.503 -4.487 1.00 31.53 404 LEU A C 1
ATOM 1476 O O . LEU A 1 257 ? 48.018 -4.318 -4.301 1.00 30.95 404 LEU A O 1
ATOM 1481 N N . LYS A 1 258 ? 45.954 -3.820 -5.042 1.00 32.98 405 LYS A N 1
ATOM 1482 C CA . LYS A 1 258 ? 45.658 -5.173 -5.491 1.00 35.61 405 LYS A CA 1
ATOM 1483 C C . LYS A 1 258 ? 46.420 -5.527 -6.769 1.00 35.70 405 LYS A C 1
ATOM 1484 O O . LYS A 1 258 ? 46.229 -4.913 -7.818 1.00 36.32 405 LYS A O 1
ATOM 1490 N N . VAL A 1 259 ? 47.287 -6.524 -6.666 1.00 37.65 406 VAL A N 1
ATOM 1491 C CA . VAL A 1 259 ? 48.078 -6.990 -7.791 1.00 40.58 406 VAL A CA 1
ATOM 1492 C C . VAL A 1 259 ? 47.338 -8.160 -8.417 1.00 41.66 406 VAL A C 1
ATOM 1493 O O . VAL A 1 259 ? 47.188 -9.205 -7.787 1.00 41.29 406 VAL A O 1
ATOM 1497 N N . PHE A 1 260 ? 46.877 -8.000 -9.650 1.00 82.38 407 PHE A N 1
ATOM 1498 C CA . PHE A 1 260 ? 46.154 -9.084 -10.299 1.00 83.71 407 PHE A CA 1
ATOM 1499 C C . PHE A 1 260 ? 46.512 -9.383 -11.748 1.00 83.65 407 PHE A C 1
ATOM 1500 O O . PHE A 1 260 ? 46.259 -8.579 -12.649 1.00 82.33 407 PHE A O 1
ATOM 1508 N N . GLU A 1 261 ? 47.101 -10.560 -11.949 1.00 94.40 408 GLU A N 1
ATOM 1509 C CA . GLU A 1 261 ? 47.476 -11.067 -13.266 1.00 95.48 408 GLU A CA 1
ATOM 1510 C C . GLU A 1 261 ? 46.698 -12.374 -13.389 1.00 97.19 408 GLU A C 1
ATOM 1511 O O . GLU A 1 261 ? 47.183 -13.441 -13.011 1.00 98.19 408 GLU A O 1
ATOM 1517 N N . PRO A 1 262 ? 45.465 -12.298 -13.913 1.00 117.88 409 PRO A N 1
ATOM 1518 C CA . PRO A 1 262 ? 44.619 -13.483 -14.071 1.00 117.30 409 PRO A CA 1
ATOM 1519 C C . PRO A 1 262 ? 45.267 -14.650 -14.818 1.00 115.71 409 PRO A C 1
ATOM 1520 O O . PRO A 1 262 ? 44.947 -15.815 -14.564 1.00 114.28 409 PRO A O 1
ATOM 1524 N N . LYS A 1 263 ? 46.187 -14.346 -15.725 1.00 106.37 410 LYS A N 1
ATOM 1525 C CA . LYS A 1 263 ? 46.830 -15.401 -16.491 1.00 105.25 410 LYS A CA 1
ATOM 1526 C C . LYS A 1 263 ? 47.708 -16.311 -15.639 1.00 102.95 410 LYS A C 1
ATOM 1527 O O . LYS A 1 263 ? 47.454 -17.515 -15.561 1.00 100.63 410 LYS A O 1
ATOM 1533 N N . LEU A 1 264 ? 48.713 -15.733 -14.982 1.00 66.41 411 LEU A N 1
ATOM 1534 C CA . LEU A 1 264 ? 49.649 -16.503 -14.162 1.00 62.72 411 LEU A CA 1
ATOM 1535 C C . LEU A 1 264 ? 49.225 -16.848 -12.729 1.00 60.77 411 LEU A C 1
ATOM 1536 O O . LEU A 1 264 ? 48.399 -16.171 -12.112 1.00 59.69 411 LEU A O 1
ATOM 1541 N N . ASN A 1 265 ? 49.829 -17.914 -12.216 1.00 87.59 412 ASN A N 1
ATOM 1542 C CA . ASN A 1 265 ? 49.546 -18.472 -10.896 1.00 90.46 412 ASN A CA 1
ATOM 1543 C C . ASN A 1 265 ? 49.919 -17.706 -9.618 1.00 91.81 412 ASN A C 1
ATOM 1544 O O . ASN A 1 265 ? 49.744 -18.244 -8.521 1.00 93.87 412 ASN A O 1
ATOM 1549 N N . TYR A 1 266 ? 50.440 -16.486 -9.713 1.00 58.83 413 TYR A N 1
ATOM 1550 C CA . TYR A 1 266 ? 50.773 -15.787 -8.474 1.00 56.15 413 TYR A CA 1
ATOM 1551 C C . TYR A 1 266 ? 49.650 -14.861 -8.056 1.00 55.47 413 TYR A C 1
ATOM 1552 O O . TYR A 1 266 ? 49.153 -14.073 -8.861 1.00 53.91 413 TYR A O 1
ATOM 1561 N N . SER A 1 267 ? 49.254 -14.971 -6.789 1.00 81.67 414 SER A N 1
ATOM 1562 C CA . SER A 1 267 ? 48.157 -14.181 -6.235 1.00 83.20 414 SER A CA 1
ATOM 1563 C C . SER A 1 267 ? 48.535 -12.790 -5.732 1.00 84.53 414 SER A C 1
ATOM 1564 O O . SER A 1 267 ? 49.704 -12.398 -5.758 1.00 83.86 414 SER A O 1
ATOM 1567 N N . ASP A 1 268 ? 47.527 -12.049 -5.275 1.00 61.27 415 ASP A N 1
ATOM 1568 C CA . ASP A 1 268 ? 47.741 -10.704 -4.764 1.00 61.12 415 ASP A CA 1
ATOM 1569 C C . ASP A 1 268 ? 48.319 -10.756 -3.358 1.00 62.05 415 ASP A C 1
ATOM 1570 O O . ASP A 1 268 ? 49.400 -10.225 -3.107 1.00 62.64 415 ASP A O 1
ATOM 1575 N N . HIS A 1 269 ? 47.599 -11.385 -2.435 1.00 77.10 416 HIS A N 1
ATOM 1576 C CA . HIS A 1 269 ? 48.116 -11.510 -1.084 1.00 75.95 416 HIS A CA 1
ATOM 1577 C C . HIS A 1 269 ? 49.256 -12.511 -1.159 1.00 73.48 416 HIS A C 1
ATOM 1578 O O . HIS A 1 269 ? 49.513 -13.270 -0.221 1.00 73.61 416 HIS A O 1
ATOM 1579 N N . ASP A 1 270 ? 49.933 -12.499 -2.306 1.00 42.77 417 ASP A N 1
ATOM 1580 C CA . ASP A 1 270 ? 51.051 -13.387 -2.612 1.00 41.72 417 ASP A CA 1
ATOM 1581 C C . ASP A 1 270 ? 52.245 -12.512 -3.005 1.00 41.74 417 ASP A C 1
ATOM 1582 O O . ASP A 1 270 ? 53.354 -13.003 -3.230 1.00 43.22 417 ASP A O 1
ATOM 1587 N N . VAL A 1 271 ? 51.989 -11.208 -3.077 1.00 46.08 418 VAL A N 1
ATOM 1588 C CA . VAL A 1 271 ? 52.995 -10.210 -3.435 1.00 44.09 418 VAL A CA 1
ATOM 1589 C C . VAL A 1 271 ? 53.516 -9.502 -2.187 1.00 43.93 418 VAL A C 1
ATOM 1590 O O . VAL A 1 271 ? 52.859 -9.484 -1.146 1.00 44.43 418 VAL A O 1
ATOM 1594 N N . ILE A 1 272 ? 54.702 -8.918 -2.297 1.00 10.86 419 ILE A N 1
ATOM 1595 C CA . ILE A 1 272 ? 55.291 -8.198 -1.184 1.00 9.18 419 ILE A CA 1
ATOM 1596 C C . ILE A 1 272 ? 55.110 -6.730 -1.506 1.00 8.56 419 ILE A C 1
ATOM 1597 O O . ILE A 1 272 ? 55.682 -6.242 -2.476 1.00 9.83 419 ILE A O 1
ATOM 1602 N N . LYS A 1 273 ? 54.318 -6.027 -0.705 1.00 17.75 420 LYS A N 1
ATOM 1603 C CA . LYS A 1 273 ? 54.089 -4.612 -0.938 1.00 17.49 420 LYS A CA 1
ATOM 1604 C C . LYS A 1 273 ? 54.871 -3.716 0.022 1.00 15.21 420 LYS A C 1
ATOM 1605 O O . LYS A 1 273 ? 54.992 -4.007 1.210 1.00 13.67 420 LYS A O 1
ATOM 1611 N N . TRP A 1 274 ? 55.398 -2.618 -0.513 1.00 29.62 421 TRP A N 1
ATOM 1612 C CA . TRP A 1 274 ? 56.169 -1.655 0.263 1.00 28.67 421 TRP A CA 1
ATOM 1613 C C . TRP A 1 274 ? 55.672 -0.238 -0.019 1.00 27.99 421 TRP A C 1
ATOM 1614 O O . TRP A 1 274 ? 55.412 0.118 -1.174 1.00 29.22 421 TRP A O 1
ATOM 1625 N N . VAL A 1 275 ? 55.553 0.575 1.027 1.00 9.65 422 VAL A N 1
ATOM 1626 C CA . VAL A 1 275 ? 55.119 1.955 0.853 1.00 11.07 422 VAL A CA 1
ATOM 1627 C C . VAL A 1 275 ? 55.827 2.870 1.837 1.00 9.69 422 VAL A C 1
ATOM 1628 O O . VAL A 1 275 ? 55.988 2.535 3.016 1.00 10.44 422 VAL A O 1
ATOM 1632 N N . ARG A 1 276 ? 56.241 4.032 1.338 1.00 12.68 423 ARG A N 1
ATOM 1633 C CA . ARG A 1 276 ? 56.935 5.025 2.148 1.00 11.15 423 ARG A CA 1
ATOM 1634 C C . ARG A 1 276 ? 56.406 6.445 1.953 1.00 11.40 423 ARG A C 1
ATOM 1635 O O . ARG A 1 276 ? 56.017 6.836 0.848 1.00 12.33 423 ARG A O 1
ATOM 1643 N N . TYR A 1 277 ? 56.405 7.218 3.032 1.00 8.25 424 TYR A N 1
ATOM 1644 C CA . TYR A 1 277 ? 55.941 8.590 2.956 1.00 9.34 424 TYR A CA 1
ATOM 1645 C C . TYR A 1 277 ? 57.092 9.566 3.139 1.00 7.12 424 TYR A C 1
ATOM 1646 O O . TYR A 1 277 ? 57.814 9.510 4.135 1.00 7.56 424 TYR A O 1
ATOM 1655 N N . ILE A 1 278 ? 57.260 10.449 2.156 1.00 7.69 425 ILE A N 1
ATOM 1656 C CA . ILE A 1 278 ? 58.326 11.444 2.171 1.00 8.57 425 ILE A CA 1
ATOM 1657 C C . ILE A 1 278 ? 57.842 12.869 1.919 1.00 8.34 425 ILE A C 1
ATOM 1658 O O . ILE A 1 278 ? 57.520 13.243 0.788 1.00 9.21 425 ILE A O 1
ATOM 1663 N N . GLY A 1 279 ? 57.807 13.653 2.995 1.00 1.81 426 GLY A N 1
ATOM 1664 C CA . GLY A 1 279 ? 57.370 15.034 2.923 1.00 2.07 426 GLY A CA 1
ATOM 1665 C C . GLY A 1 279 ? 58.514 16.028 3.015 1.00 2.00 426 GLY A C 1
ATOM 1666 O O . GLY A 1 279 ? 59.220 16.116 4.027 1.00 3.67 426 GLY A O 1
ATOM 1667 N N . ARG A 1 280 ? 58.699 16.776 1.931 1.00 23.85 427 ARG A N 1
ATOM 1668 C CA . ARG A 1 280 ? 59.739 17.788 1.854 1.00 24.11 427 ARG A CA 1
ATOM 1669 C C . ARG A 1 280 ? 59.081 19.136 2.131 1.00 22.62 427 ARG A C 1
ATOM 1670 O O . ARG A 1 280 ? 57.883 19.311 1.920 1.00 23.72 427 ARG A O 1
ATOM 1678 N N . SER A 1 281 ? 59.860 20.086 2.617 1.00 18.56 428 SER A N 1
ATOM 1679 C CA . SER A 1 281 ? 59.334 21.409 2.892 1.00 20.55 428 SER A CA 1
ATOM 1680 C C . SER A 1 281 ? 59.830 22.381 1.823 1.00 19.28 428 SER A C 1
ATOM 1681 O O . SER A 1 281 ? 61.030 22.624 1.702 1.00 20.06 428 SER A O 1
ATOM 1684 N N . GLY A 1 282 ? 58.905 22.932 1.045 1.00 7.03 429 GLY A N 1
ATOM 1685 C CA . GLY A 1 282 ? 59.289 23.866 -0.002 1.00 8.38 429 GLY A CA 1
ATOM 1686 C C . GLY A 1 282 ? 59.422 25.317 0.446 1.00 9.31 429 GLY A C 1
ATOM 1687 O O . GLY A 1 282 ? 60.531 25.826 0.641 1.00 10.34 429 GLY A O 1
ATOM 1688 N N . ILE A 1 283 ? 58.290 25.998 0.585 1.00 14.32 430 ILE A N 1
ATOM 1689 C CA . ILE A 1 283 ? 58.291 27.382 1.025 1.00 16.89 430 ILE A CA 1
ATOM 1690 C C . ILE A 1 283 ? 57.629 27.447 2.396 1.00 16.66 430 ILE A C 1
ATOM 1691 O O . ILE A 1 283 ? 56.414 27.605 2.506 1.00 17.56 430 ILE A O 1
ATOM 1696 N N . TYR A 1 284 ? 58.440 27.321 3.440 1.00 11.09 431 TYR A N 1
ATOM 1697 C CA . TYR A 1 284 ? 57.945 27.341 4.810 1.00 10.60 431 TYR A CA 1
ATOM 1698 C C . TYR A 1 284 ? 58.479 28.586 5.539 1.00 12.09 431 TYR A C 1
ATOM 1699 O O . TYR A 1 284 ? 59.310 28.502 6.455 1.00 7.43 431 TYR A O 1
ATOM 1708 N N . GLU A 1 285 ? 57.980 29.744 5.112 1.00 19.12 432 GLU A N 1
ATOM 1709 C CA . GLU A 1 285 ? 58.380 31.029 5.666 1.00 21.06 432 GLU A CA 1
ATOM 1710 C C . GLU A 1 285 ? 57.404 31.480 6.748 1.00 21.49 432 GLU A C 1
ATOM 1711 O O . GLU A 1 285 ? 56.221 31.164 6.691 1.00 21.78 432 GLU A O 1
ATOM 1717 N N . THR A 1 286 ? 57.904 32.226 7.727 1.00 23.43 433 THR A N 1
ATOM 1718 C CA . THR A 1 286 ? 57.078 32.722 8.828 1.00 26.50 433 THR A CA 1
ATOM 1719 C C . THR A 1 286 ? 57.454 34.189 9.073 1.00 27.17 433 THR A C 1
ATOM 1720 O O . THR A 1 286 ? 58.581 34.467 9.472 1.00 25.80 433 THR A O 1
ATOM 1724 N N . ARG A 1 287 ? 56.530 35.123 8.836 1.00 22.54 434 ARG A N 1
ATOM 1725 C CA . ARG A 1 287 ? 56.826 36.555 9.020 1.00 23.08 434 ARG A CA 1
ATOM 1726 C C . ARG A 1 287 ? 57.349 36.826 10.428 1.00 25.33 434 ARG A C 1
ATOM 1727 O O . ARG A 1 287 ? 56.777 36.355 11.412 1.00 24.12 434 ARG A O 1
ATOM 1735 N N . CYS A 1 288 ? 58.423 37.606 10.511 1.00 50.89 435 CYS A N 1
ATOM 1736 C CA . CYS A 1 288 ? 59.051 37.952 11.785 1.00 55.24 435 CYS A CA 1
ATOM 1737 C C . CYS A 1 288 ? 58.235 39.008 12.529 1.00 57.73 435 CYS A C 1
ATOM 1738 O O . CYS A 1 288 ? 58.027 38.844 13.751 1.00 39.97 435 CYS A O 1
ATOM 1742 N N . THR B 2 1 ? 64.400 7.419 10.587 1.00 84.21 197 THR P N 1
ATOM 1743 C CA . THR B 2 1 ? 63.900 6.804 9.320 1.00 84.21 197 THR P CA 1
ATOM 1744 C C . THR B 2 1 ? 63.290 7.859 8.408 1.00 84.21 197 THR P C 1
ATOM 1745 O O . THR B 2 1 ? 62.478 8.668 8.851 1.00 84.21 197 THR P O 1
ATOM 1749 N N . THR B 2 2 ? 63.681 7.868 7.140 1.00 45.54 198 THR P N 1
ATOM 1750 C CA . THR B 2 2 ? 63.114 8.832 6.212 1.00 45.54 198 THR P CA 1
ATOM 1751 C C . THR B 2 2 ? 63.005 8.262 4.816 1.00 45.54 198 THR P C 1
ATOM 1752 O O . THR B 2 2 ? 62.156 8.688 4.031 1.00 45.54 198 THR P O 1
ATOM 1756 N N . GLY B 2 3 ? 63.856 7.296 4.501 1.00 32.41 199 GLY P N 1
ATOM 1757 C CA . GLY B 2 3 ? 63.804 6.694 3.183 1.00 32.41 199 GLY P CA 1
ATOM 1758 C C . GLY B 2 3 ? 63.412 5.245 3.324 1.00 32.41 199 GLY P C 1
ATOM 1759 O O . GLY B 2 3 ? 62.975 4.603 2.365 1.00 32.41 199 GLY P O 1
ATOM 1760 N N . VAL B 2 4 ? 63.572 4.739 4.540 1.00 28.25 200 VAL P N 1
ATOM 1761 C CA . VAL B 2 4 ? 63.244 3.363 4.855 1.00 28.74 200 VAL P CA 1
ATOM 1762 C C . VAL B 2 4 ? 61.816 3.104 4.435 1.00 27.52 200 VAL P C 1
ATOM 1763 O O . VAL B 2 4 ? 60.938 3.921 4.694 1.00 26.24 200 VAL P O 1
ATOM 1767 N N . TYR B 2 5 ? 61.597 1.975 3.777 1.00 9.98 201 TYR P N 1
ATOM 1768 C CA . TYR B 2 5 ? 60.271 1.595 3.338 1.00 8.89 201 TYR P CA 1
ATOM 1769 C C . TYR B 2 5 ? 59.591 0.865 4.480 1.00 10.94 201 TYR P C 1
ATOM 1770 O O . TYR B 2 5 ? 60.213 0.587 5.500 1.00 11.59 201 TYR P O 1
ATOM 1779 N N . VAL B 2 6 ? 58.305 0.577 4.314 1.00 26.40 202 VAL P N 1
ATOM 1780 C CA . VAL B 2 6 ? 57.555 -0.161 5.318 1.00 28.18 202 VAL P CA 1
ATOM 1781 C C . VAL B 2 6 ? 56.477 -1.001 4.647 1.00 30.01 202 VAL P C 1
ATOM 1782 O O . VAL B 2 6 ? 55.820 -0.559 3.700 1.00 27.68 202 VAL P O 1
ATOM 1786 N N . LYS B 2 7 ? 56.315 -2.219 5.153 1.00 40.14 203 LYS P N 1
ATOM 1787 C CA . LYS B 2 7 ? 55.348 -3.176 4.636 1.00 40.87 203 LYS P CA 1
ATOM 1788 C C . LYS B 2 7 ? 53.939 -2.636 4.800 1.00 41.36 203 LYS P C 1
ATOM 1789 O O . LYS B 2 7 ? 53.601 -2.066 5.841 1.00 40.34 203 LYS P O 1
ATOM 1795 N N . MET B 2 8 ? 53.122 -2.810 3.765 1.00 54.57 204 MET P N 1
ATOM 1796 C CA . MET B 2 8 ? 51.742 -2.356 3.811 1.00 57.67 204 MET P CA 1
ATOM 1797 C C . MET B 2 8 ? 50.958 -3.373 4.610 1.00 62.07 204 MET P C 1
ATOM 1798 O O . MET B 2 8 ? 51.364 -4.534 4.719 1.00 61.63 204 MET P O 1
ATOM 1803 N N . PRO B 2 9 ? 49.830 -2.946 5.196 1.00 103.44 205 PRO P N 1
ATOM 1804 C CA . PRO B 2 9 ? 48.962 -3.810 6.006 1.00 108.56 205 PRO P CA 1
ATOM 1805 C C . PRO B 2 9 ? 47.672 -4.325 5.339 1.00 111.53 205 PRO P C 1
ATOM 1806 O O . PRO B 2 9 ? 46.571 -4.046 5.820 1.00 114.23 205 PRO P O 1
ATOM 1810 N N . PRO B 2 10 ? 47.793 -5.087 4.230 1.00 124.36 206 PRO P N 1
ATOM 1811 C CA . PRO B 2 10 ? 46.635 -5.638 3.511 1.00 124.36 206 PRO P CA 1
ATOM 1812 C C . PRO B 2 10 ? 45.766 -6.547 4.386 1.00 124.36 206 PRO P C 1
ATOM 1813 O O . PRO B 2 10 ? 44.537 -6.641 4.123 1.00 77.42 206 PRO P O 1
#

GO terms:
  GO:0031623 receptor internalization (P, IMP)
  GO:0097494 regulation of vesicle size (P, IMP)
  GO:0006900 vesicle budding from membrane (P, IMP)
  GO:0005905 clathrin-coated pit (C, IDA)
  GO:0072583 clathrin-dependent endocytosis (P, IDA)
  GO:0005886 plasma membrane (C, EXP)
  GO:0005515 protein binding (F, IPI)
  GO:0044325 transmembrane transporter binding (F, IPI)
  GO:0036020 endolysosome membrane (C, TAS)
  GO:0005765 lysosomal membrane (C, TAS)
  GO:0005829 cytosol (C, TAS)
  GO:0005886 plasma membrane (C, TAS)
  GO:0030666 endocytic vesicle membrane (C, TAS)
  GO:0030669 clathrin-coated endocytic vesicle membrane (C, TAS)
  GO:0005048 signal sequence binding (F, IDA)
  GO:0035615 clathrin-cargo adaptor activity (F, TAS)
  GO:0030122 AP-2 adaptor complex (C, TAS)
  GO:0072583 clathrin-dependent endocytosis (P, TAS)
  GO:0005886 plasma membrane (C, IDA)
  GO:0065003 protein-containing complex assembly (P, TAS)